Protein AF-X1MNF3-F1 (afdb_monomer)

Structure (mmCIF, N/CA/C/O backbone):
data_AF-X1MNF3-F1
#
_entry.id   AF-X1MNF3-F1
#
loop_
_atom_site.group_PDB
_atom_site.id
_atom_site.type_symbol
_atom_site.label_atom_id
_atom_site.label_alt_id
_atom_site.label_comp_id
_atom_site.label_asym_id
_atom_site.label_entity_id
_atom_site.label_seq_id
_atom_site.pdbx_PDB_ins_code
_atom_site.Cartn_x
_atom_site.Cartn_y
_atom_site.Cartn_z
_atom_site.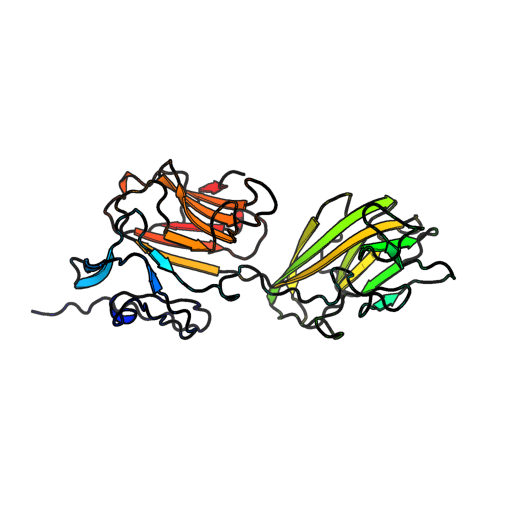occupancy
_atom_site.B_iso_or_equiv
_atom_site.auth_seq_id
_atom_site.auth_comp_id
_atom_site.auth_asym_id
_atom_site.auth_atom_id
_atom_site.pdbx_PDB_model_num
ATOM 1 N N . MET A 1 1 ? -31.116 -18.325 36.745 1.00 43.78 1 MET A N 1
ATOM 2 C CA . MET A 1 1 ? -30.753 -17.227 35.829 1.00 43.78 1 MET A CA 1
ATOM 3 C C . MET A 1 1 ? -30.259 -17.903 34.562 1.00 43.78 1 MET A C 1
ATOM 5 O O . MET A 1 1 ? -29.287 -18.636 34.652 1.00 43.78 1 MET A O 1
ATOM 9 N N . LYS A 1 2 ? -31.008 -17.842 33.455 1.00 40.28 2 LYS A N 1
ATOM 10 C CA . LYS A 1 2 ? -30.513 -18.378 32.181 1.00 40.28 2 LYS A CA 1
ATOM 11 C C . LYS A 1 2 ? -29.457 -17.389 31.704 1.00 40.28 2 LYS A C 1
ATOM 13 O O . LYS A 1 2 ? -29.820 -16.261 31.387 1.00 40.28 2 LYS A O 1
ATOM 18 N N . GLU A 1 3 ? -28.188 -17.784 31.729 1.00 42.62 3 GLU A N 1
ATOM 19 C CA . GLU A 1 3 ? -27.182 -17.159 30.872 1.00 42.62 3 GLU A CA 1
ATOM 20 C C . GLU A 1 3 ? -27.768 -17.187 29.461 1.00 42.62 3 GLU A C 1
ATOM 22 O O . GLU A 1 3 ? -28.017 -18.253 28.893 1.00 42.62 3 GLU A O 1
ATOM 27 N N . PHE A 1 4 ? -28.112 -16.013 28.936 1.00 44.81 4 PHE A N 1
ATOM 28 C CA . PHE A 1 4 ? -28.245 -15.880 27.500 1.00 44.81 4 PHE A CA 1
ATOM 29 C C . PHE A 1 4 ? -26.891 -16.301 26.949 1.00 44.81 4 PHE A C 1
ATOM 31 O O . PHE A 1 4 ? -25.877 -15.765 27.389 1.00 44.81 4 PHE A O 1
ATOM 38 N N . ALA A 1 5 ? -26.876 -17.312 26.079 1.00 47.22 5 ALA A N 1
ATOM 39 C CA . ALA A 1 5 ? -25.666 -17.694 25.377 1.00 47.22 5 ALA A CA 1
ATOM 40 C C . ALA A 1 5 ? -25.089 -16.413 24.769 1.00 47.22 5 ALA A C 1
ATOM 42 O O . ALA A 1 5 ? -25.749 -15.773 23.945 1.00 47.22 5 ALA A O 1
ATOM 43 N N . GLU A 1 6 ? -23.922 -15.999 25.262 1.00 53.06 6 GLU A N 1
ATOM 44 C CA . GLU A 1 6 ? -23.186 -14.870 24.711 1.00 53.06 6 GLU A CA 1
ATOM 45 C C . GLU A 1 6 ? -23.110 -15.086 23.193 1.00 53.06 6 GLU A C 1
ATOM 47 O O . GLU A 1 6 ? -22.903 -16.230 22.765 1.00 53.06 6 GLU A O 1
ATOM 52 N N . PRO A 1 7 ? -23.319 -14.063 22.345 1.00 50.06 7 PRO A N 1
ATOM 53 C CA . PRO A 1 7 ? -23.009 -14.207 20.935 1.00 50.06 7 PRO A CA 1
ATOM 54 C C . PRO A 1 7 ? -21.518 -14.532 20.843 1.00 50.06 7 PRO A C 1
ATOM 56 O O . PRO A 1 7 ? -20.666 -13.656 20.979 1.00 50.06 7 PRO A O 1
ATOM 59 N N . ILE A 1 8 ? -21.200 -15.817 20.680 1.00 54.06 8 ILE A N 1
ATOM 60 C CA . ILE A 1 8 ? -19.829 -16.271 20.518 1.00 54.06 8 ILE A CA 1
ATOM 61 C C . ILE A 1 8 ? -19.374 -15.681 19.191 1.00 54.06 8 ILE A C 1
ATOM 63 O O . ILE A 1 8 ? -19.785 -16.134 18.120 1.00 54.06 8 ILE A O 1
ATOM 67 N N . ILE A 1 9 ? -18.540 -14.645 19.264 1.00 61.09 9 ILE A N 1
ATOM 68 C CA . ILE A 1 9 ? -17.815 -14.144 18.103 1.00 61.09 9 ILE A CA 1
ATOM 69 C C . ILE A 1 9 ? -16.775 -15.211 17.783 1.00 61.09 9 ILE A C 1
ATOM 71 O O . ILE A 1 9 ? -15.657 -15.216 18.301 1.00 61.09 9 ILE A O 1
ATOM 75 N N . ASN A 1 10 ? -17.196 -16.186 16.982 1.00 62.62 10 ASN A N 1
ATOM 76 C CA . ASN A 1 10 ? -16.307 -17.209 16.479 1.00 62.62 10 ASN A CA 1
ATOM 77 C C . ASN A 1 10 ? -15.243 -16.534 15.622 1.00 62.62 10 ASN A C 1
ATOM 79 O O . ASN A 1 10 ? -15.547 -15.657 14.810 1.00 62.62 10 ASN A O 1
ATOM 83 N N . LYS A 1 11 ? -13.994 -16.972 15.793 1.00 65.75 11 LYS A N 1
ATOM 84 C CA . LYS A 1 11 ? -12.926 -16.600 14.871 1.00 65.75 11 LYS A CA 1
ATOM 85 C C . LYS A 1 11 ? -13.394 -16.876 13.428 1.00 65.75 11 LYS A C 1
ATOM 87 O O . LYS A 1 11 ? -14.007 -17.926 13.190 1.00 65.75 11 LYS A O 1
ATOM 92 N N . PRO A 1 12 ? -13.078 -16.007 12.459 1.00 64.50 12 PRO A N 1
ATOM 93 C CA . PRO A 1 12 ? -13.149 -16.382 11.054 1.00 64.50 12 PRO A CA 1
ATOM 94 C C . PRO A 1 12 ? -12.403 -17.712 10.829 1.00 64.50 12 PRO A C 1
ATOM 96 O O . PRO A 1 12 ? -11.382 -17.998 11.468 1.00 64.50 12 PRO A O 1
ATOM 99 N N . VAL A 1 13 ? -12.948 -18.591 9.987 1.00 62.50 13 VAL A N 1
ATOM 100 C CA . VAL A 1 13 ? -12.382 -19.936 9.735 1.00 62.50 13 VAL A CA 1
ATOM 101 C C . VAL A 1 13 ? -11.374 -19.915 8.576 1.00 62.50 13 VAL A C 1
ATOM 103 O O . VAL A 1 13 ? -11.080 -20.953 8.004 1.00 62.50 13 VAL A O 1
ATOM 106 N N . ASP A 1 14 ? -10.827 -18.749 8.242 1.00 70.38 14 ASP A N 1
ATOM 107 C CA . ASP A 1 14 ? -9.917 -18.574 7.111 1.00 70.38 14 ASP A CA 1
ATOM 108 C C . ASP A 1 14 ? -8.500 -18.219 7.590 1.00 70.38 14 ASP A C 1
ATOM 110 O O . ASP A 1 14 ? -8.324 -17.435 8.526 1.00 70.38 14 ASP A O 1
ATOM 114 N N . ASP A 1 15 ? -7.499 -18.815 6.945 1.00 74.31 15 ASP A N 1
ATOM 115 C CA . ASP A 1 15 ? -6.071 -18.594 7.187 1.00 74.31 15 ASP A CA 1
ATOM 116 C C . ASP A 1 15 ? -5.575 -17.256 6.590 1.00 74.31 15 ASP A C 1
ATOM 118 O O . ASP A 1 15 ? -4.415 -16.874 6.796 1.00 74.31 15 ASP A O 1
ATOM 122 N N . SER A 1 16 ? -6.455 -16.528 5.886 1.00 80.00 16 SER A N 1
ATOM 123 C CA . SER A 1 16 ? -6.256 -15.141 5.441 1.00 80.00 16 SER A CA 1
ATOM 124 C C . SER A 1 16 ? -6.312 -14.114 6.579 1.00 80.00 16 SER A C 1
ATOM 126 O O . SER A 1 16 ? -5.839 -12.991 6.408 1.00 80.00 16 SER A O 1
ATOM 128 N N . LEU A 1 17 ? -6.848 -14.475 7.754 1.00 88.25 17 LEU A N 1
ATOM 129 C CA . LEU A 1 17 ? -6.878 -13.576 8.904 1.00 88.25 17 LEU A CA 1
ATOM 130 C C . LEU A 1 17 ? -5.457 -13.350 9.425 1.00 88.25 17 LEU A C 1
ATOM 132 O O . LEU A 1 17 ? -4.788 -14.291 9.851 1.00 88.25 17 LEU A O 1
ATOM 136 N N . LEU A 1 18 ? -5.012 -12.094 9.394 1.00 89.50 18 LEU A N 1
ATOM 137 C CA . LEU A 1 18 ? -3.647 -11.736 9.782 1.00 89.50 18 LEU A CA 1
ATOM 138 C C . LEU A 1 18 ? -3.515 -11.394 11.265 1.00 89.50 18 LEU A C 1
ATOM 140 O O . LEU A 1 18 ? -2.480 -11.640 11.864 1.00 89.50 18 LEU A O 1
ATOM 144 N N . LEU A 1 19 ? -4.561 -10.835 11.869 1.00 90.75 19 LEU A N 1
ATOM 145 C CA . LEU A 1 19 ? -4.558 -10.433 13.270 1.00 90.75 19 LEU A CA 1
ATOM 146 C C . LEU A 1 19 ? -5.962 -10.591 13.843 1.00 90.75 19 LEU A C 1
ATOM 148 O O . LEU A 1 19 ? -6.942 -10.138 13.249 1.00 90.75 19 LEU A O 1
ATOM 152 N N . TRP A 1 20 ? -6.068 -11.233 15.006 1.00 90.75 20 TRP A N 1
ATOM 153 C CA . TRP A 1 20 ? -7.328 -11.344 15.734 1.00 90.75 20 TRP A CA 1
ATOM 154 C C . TRP A 1 20 ? -7.118 -11.041 17.208 1.00 90.75 20 TRP A C 1
ATOM 156 O O . TRP A 1 20 ? -6.588 -11.860 17.959 1.00 90.75 20 TRP A O 1
ATOM 166 N N . LEU A 1 21 ? -7.569 -9.857 17.615 1.00 89.19 21 LEU A N 1
ATOM 167 C CA . LEU A 1 21 ? -7.575 -9.421 19.003 1.00 89.19 21 LEU A CA 1
ATOM 168 C C . LEU A 1 21 ? -9.020 -9.410 19.501 1.00 89.19 21 LEU A C 1
ATOM 170 O O . LEU A 1 21 ? -9.866 -8.695 18.969 1.00 89.19 21 LEU A O 1
ATOM 174 N N . LEU A 1 22 ? -9.313 -10.219 20.517 1.00 84.69 22 LEU A N 1
ATOM 175 C CA . LEU A 1 22 ? -10.655 -10.375 21.065 1.00 84.69 22 LEU A CA 1
ATOM 176 C C . LEU A 1 22 ? -10.608 -10.437 22.589 1.00 84.69 22 LEU A C 1
ATOM 178 O O . LEU A 1 22 ? -10.115 -11.416 23.149 1.00 84.69 22 LEU A O 1
ATOM 182 N N . GLY A 1 23 ? -11.206 -9.432 23.237 1.00 75.00 23 GLY A N 1
ATOM 183 C CA . GLY A 1 23 ? -11.479 -9.327 24.676 1.00 75.00 23 GLY A CA 1
ATOM 184 C C . GLY A 1 23 ? -10.787 -10.353 25.581 1.00 75.00 23 GLY A C 1
ATOM 185 O O . GLY A 1 23 ? -9.572 -10.325 25.777 1.00 75.00 23 GLY A O 1
ATOM 186 N N . ARG A 1 24 ? -11.566 -11.293 26.137 1.00 73.00 24 ARG A N 1
ATOM 187 C CA . ARG A 1 24 ? -11.052 -12.325 27.059 1.00 73.00 24 ARG A CA 1
ATOM 188 C C . ARG A 1 24 ? -10.040 -13.272 26.405 1.00 73.00 24 ARG A C 1
ATOM 190 O O . ARG A 1 24 ? -9.123 -13.718 27.085 1.00 73.00 24 ARG A O 1
ATOM 197 N N . GLY A 1 25 ? -10.206 -13.597 25.123 1.00 80.75 25 GLY A N 1
ATOM 198 C CA . GLY A 1 25 ? -9.343 -14.554 24.425 1.00 80.75 25 GLY A CA 1
ATOM 199 C C . GLY A 1 25 ? -7.904 -14.056 24.278 1.00 80.75 25 GLY A C 1
ATOM 200 O O . GLY A 1 25 ? -6.963 -14.840 24.419 1.00 80.75 25 GLY A O 1
ATOM 201 N N . SER A 1 26 ? -7.732 -12.753 24.060 1.00 87.31 26 SER A N 1
ATOM 202 C CA . SER A 1 26 ? -6.427 -12.115 23.870 1.00 87.31 26 SER A CA 1
ATOM 203 C C . SER A 1 26 ? -5.743 -11.713 25.172 1.00 87.31 26 SER A C 1
ATOM 205 O O . SER A 1 26 ? -4.526 -11.556 25.197 1.00 87.31 26 SER A O 1
ATOM 207 N N . ARG A 1 27 ? -6.480 -11.578 26.277 1.00 88.88 27 ARG A N 1
ATOM 208 C CA . ARG A 1 27 ? -5.904 -11.196 27.570 1.00 88.88 27 ARG A CA 1
ATOM 209 C C . ARG A 1 27 ? -4.846 -12.207 28.042 1.00 88.88 27 ARG A C 1
ATOM 211 O O . ARG A 1 27 ? -5.090 -13.417 28.053 1.00 88.88 27 ARG A O 1
ATOM 218 N N . ARG A 1 28 ? -3.679 -11.712 28.458 1.00 88.69 28 ARG A N 1
ATOM 219 C CA . ARG A 1 28 ? -2.613 -12.462 29.146 1.00 88.69 28 ARG A CA 1
ATOM 220 C C . ARG A 1 28 ? -2.165 -11.691 30.390 1.00 88.69 28 ARG A C 1
ATOM 222 O O . ARG A 1 28 ? -2.663 -10.599 30.657 1.00 88.69 28 ARG A O 1
ATOM 229 N N . GLU A 1 29 ? -1.290 -12.297 31.186 1.00 86.50 29 GLU A N 1
ATOM 230 C CA . GLU A 1 29 ? -0.623 -11.596 32.286 1.00 86.50 29 GLU A CA 1
ATOM 231 C C . GLU A 1 29 ? 0.397 -10.581 31.746 1.00 86.50 29 GLU A C 1
ATOM 233 O O . GLU A 1 29 ? 0.970 -10.769 30.671 1.00 86.50 29 GLU A O 1
ATOM 238 N N . GLY A 1 30 ? 0.626 -9.504 32.501 1.00 91.12 30 GLY A N 1
ATOM 239 C CA . GLY A 1 30 ? 1.530 -8.427 32.098 1.00 91.12 30 GLY A CA 1
ATOM 240 C C . GLY A 1 30 ? 0.974 -7.576 30.954 1.00 91.12 30 GLY A C 1
ATOM 241 O O . GLY A 1 30 ? -0.220 -7.281 30.906 1.00 91.12 30 GLY A O 1
ATOM 242 N N . THR A 1 31 ? 1.859 -7.153 30.053 1.00 94.94 31 THR A N 1
ATOM 243 C CA . THR A 1 31 ? 1.539 -6.278 28.914 1.00 94.94 31 THR A CA 1
ATOM 244 C C . THR A 1 31 ? 1.251 -7.043 27.624 1.00 94.94 31 THR A C 1
ATOM 246 O O . THR A 1 31 ? 0.932 -6.421 26.620 1.00 94.94 31 THR A O 1
ATOM 249 N N . LEU A 1 32 ? 1.340 -8.374 27.614 1.00 94.69 32 LEU A N 1
ATOM 250 C CA . LEU A 1 32 ? 1.113 -9.159 26.403 1.00 94.69 32 LEU A CA 1
ATOM 251 C C . LEU A 1 32 ? -0.381 -9.202 26.044 1.00 94.69 32 LEU A C 1
ATOM 253 O O . LEU A 1 32 ? -1.231 -9.557 26.864 1.00 94.69 32 LEU A O 1
ATOM 257 N N . LEU A 1 33 ? -0.692 -8.924 24.782 1.00 94.94 33 LEU A N 1
ATOM 258 C CA . LEU A 1 33 ? -2.008 -9.103 24.186 1.00 94.94 33 LEU A CA 1
ATOM 259 C C . LEU A 1 33 ? -1.915 -10.147 23.069 1.00 94.94 33 LEU A C 1
ATOM 261 O O . LEU A 1 33 ? -1.335 -9.918 22.013 1.00 94.94 33 LEU A O 1
ATOM 265 N N . ALA A 1 34 ? -2.485 -11.324 23.297 1.00 93.62 34 ALA A N 1
ATOM 266 C CA . ALA A 1 34 ? -2.334 -12.440 22.379 1.00 93.62 34 ALA A CA 1
ATOM 267 C C . ALA A 1 34 ? -3.177 -12.272 21.107 1.00 93.62 34 ALA A C 1
ATOM 269 O O . ALA A 1 34 ? -4.407 -12.217 21.157 1.00 93.62 34 ALA A O 1
ATOM 270 N N . ASP A 1 35 ? -2.498 -12.294 19.966 1.00 93.31 35 ASP A N 1
ATOM 271 C CA . ASP A 1 35 ? -3.086 -12.603 18.664 1.00 93.31 35 ASP A CA 1
ATOM 272 C C . ASP A 1 35 ? -3.631 -14.040 18.605 1.00 93.31 35 ASP A C 1
ATOM 274 O O . ASP A 1 35 ? -2.963 -15.009 18.973 1.00 93.31 35 ASP A O 1
ATOM 278 N N . LEU A 1 36 ? -4.865 -14.160 18.126 1.00 90.12 36 LEU A N 1
ATOM 279 C CA . LEU A 1 36 ? -5.627 -15.397 18.005 1.00 90.12 36 LEU A CA 1
ATOM 280 C C . LEU A 1 36 ? -5.780 -15.870 16.543 1.00 90.12 36 LEU A C 1
ATOM 282 O O . LEU A 1 36 ? -6.435 -16.887 16.304 1.00 90.12 36 LEU A O 1
ATOM 286 N N . SER A 1 37 ? -5.193 -15.163 15.568 1.00 87.38 37 SER A N 1
ATOM 287 C CA . SER A 1 37 ? -5.253 -15.474 14.127 1.00 87.38 37 SER A CA 1
ATOM 288 C C . SER A 1 37 ? -4.356 -16.643 13.696 1.00 87.38 37 SER A C 1
ATOM 290 O O . SER A 1 37 ? -4.454 -17.115 12.567 1.00 87.38 37 SER A O 1
ATOM 292 N N . LYS A 1 38 ? -3.514 -17.141 14.615 1.00 85.69 38 LYS A N 1
ATOM 293 C CA . LYS A 1 38 ? -2.409 -18.094 14.393 1.00 85.69 38 LYS A CA 1
ATOM 294 C C . LYS A 1 38 ? -1.183 -17.516 13.669 1.00 85.69 38 LYS A C 1
ATOM 296 O O . LYS A 1 38 ? -0.241 -18.276 13.461 1.00 85.69 38 LYS A O 1
ATOM 301 N N . LYS A 1 39 ? -1.156 -16.227 13.306 1.00 90.31 39 LYS A N 1
ATOM 302 C CA . LYS A 1 39 ? 0.042 -15.601 12.714 1.00 90.31 39 LYS A CA 1
ATOM 303 C C . LYS A 1 39 ? 1.102 -15.236 13.748 1.00 90.31 39 LYS A C 1
ATOM 305 O O . LYS A 1 39 ? 2.274 -15.167 13.408 1.00 90.31 39 LYS A O 1
ATOM 310 N N . GLY A 1 40 ? 0.710 -15.097 15.015 1.00 92.19 40 GLY A N 1
ATOM 311 C CA . GLY A 1 40 ? 1.653 -14.848 16.107 1.00 92.19 40 GLY A CA 1
ATOM 312 C C . GLY A 1 40 ? 2.003 -13.372 16.272 1.00 92.19 40 GLY A C 1
ATOM 313 O O . GLY A 1 40 ? 2.961 -13.052 16.971 1.00 92.19 40 GLY A O 1
ATOM 314 N N . HIS A 1 41 ? 1.197 -12.476 15.697 1.00 94.88 41 HIS A N 1
ATOM 315 C CA . HIS A 1 41 ? 1.380 -11.024 15.761 1.00 94.88 41 HIS A CA 1
ATOM 316 C C . HIS A 1 41 ? 0.869 -10.467 17.092 1.00 94.88 41 HIS A C 1
ATOM 318 O O . HIS A 1 41 ? -0.065 -9.670 17.145 1.00 94.88 41 HIS A O 1
ATOM 324 N N . HIS A 1 42 ? 1.413 -10.973 18.201 1.00 95.19 42 HIS A N 1
ATOM 325 C CA . HIS A 1 42 ? 1.021 -10.549 19.541 1.00 95.19 42 HIS A CA 1
ATOM 326 C C . HIS A 1 42 ? 1.298 -9.058 19.751 1.00 95.19 42 HIS A C 1
ATOM 328 O O . HIS A 1 42 ? 2.342 -8.545 19.355 1.00 95.19 42 HIS A O 1
ATOM 334 N N . GLY A 1 43 ? 0.364 -8.386 20.415 1.00 95.94 43 GLY A N 1
ATOM 335 C CA . GLY A 1 43 ? 0.508 -6.991 20.789 1.00 95.94 43 GLY A CA 1
ATOM 336 C C . GLY A 1 43 ? 1.106 -6.795 22.172 1.00 95.94 43 GLY A C 1
ATOM 337 O O . GLY A 1 43 ? 1.076 -7.691 23.019 1.00 95.94 43 GLY A O 1
ATOM 338 N N . THR A 1 44 ? 1.582 -5.581 22.415 1.00 97.00 44 THR A N 1
ATOM 339 C CA . THR A 1 44 ? 2.032 -5.101 23.720 1.00 97.00 44 THR A CA 1
ATOM 340 C C . THR A 1 44 ? 1.172 -3.917 24.149 1.00 97.00 44 THR A C 1
ATOM 342 O O . THR A 1 44 ? 0.954 -2.978 23.392 1.00 97.00 44 THR A O 1
ATOM 345 N N . LEU A 1 45 ? 0.658 -3.963 25.373 1.00 97.12 45 LEU A N 1
ATOM 346 C CA . LEU A 1 45 ? -0.054 -2.862 26.007 1.00 97.12 45 LEU A CA 1
ATOM 347 C C . LEU A 1 45 ? 0.940 -1.757 26.381 1.00 97.12 45 LEU A C 1
ATOM 349 O O . LEU A 1 45 ? 1.805 -1.974 27.233 1.00 97.12 45 LEU A O 1
ATOM 353 N N . VAL A 1 46 ? 0.789 -0.570 25.793 1.00 97.81 46 VAL A N 1
ATOM 354 C CA . VAL A 1 46 ? 1.673 0.578 26.032 1.00 97.81 46 VAL A CA 1
ATOM 355 C C . VAL A 1 46 ? 0.970 1.625 26.891 1.00 97.81 46 VAL A C 1
ATOM 357 O O . VAL A 1 46 ? -0.200 1.939 26.679 1.00 97.81 46 VAL A O 1
ATOM 360 N N . ASN A 1 47 ? 1.685 2.140 27.898 1.00 97.06 47 ASN A N 1
ATOM 361 C CA . ASN A 1 47 ? 1.177 3.092 28.898 1.00 97.06 47 ASN A CA 1
ATOM 362 C C . ASN A 1 47 ? -0.029 2.588 29.716 1.00 97.06 47 ASN A C 1
ATOM 364 O O . ASN A 1 47 ? -0.784 3.366 30.295 1.00 97.06 47 ASN A O 1
ATOM 368 N N . SER A 1 48 ? -0.142 1.264 29.856 1.00 94.94 48 SER A N 1
ATOM 369 C CA . SER A 1 48 ? -1.086 0.570 30.746 1.00 94.94 48 SER A CA 1
ATOM 370 C C . SER A 1 48 ? -2.581 0.873 30.506 1.00 94.94 48 SER A C 1
ATOM 372 O O . SER A 1 48 ? -3.258 1.295 31.448 1.00 94.94 48 SER A O 1
ATOM 374 N N . PRO A 1 49 ? -3.138 0.609 29.304 1.00 94.56 49 PRO A N 1
ATOM 375 C CA . PRO A 1 49 ? -4.584 0.632 29.096 1.00 94.56 49 PRO A CA 1
ATOM 376 C C . PRO A 1 49 ? -5.274 -0.344 30.061 1.00 94.56 49 PRO A C 1
ATOM 378 O O . PRO A 1 49 ? -4.753 -1.425 30.365 1.00 94.56 49 PRO A O 1
ATOM 381 N N . ALA A 1 50 ? -6.449 0.030 30.560 1.00 91.44 50 ALA A N 1
ATOM 382 C CA . ALA A 1 50 ? -7.143 -0.734 31.590 1.00 91.44 50 ALA A CA 1
ATOM 383 C C . ALA A 1 50 ? -8.088 -1.775 30.981 1.00 91.44 50 ALA A C 1
ATOM 385 O O . ALA A 1 50 ? -8.776 -1.524 29.999 1.00 91.44 50 ALA A O 1
ATOM 386 N N . TRP A 1 51 ? -8.198 -2.945 31.610 1.00 90.50 51 TRP A N 1
ATOM 387 C CA . TRP A 1 51 ? -9.265 -3.889 31.278 1.00 90.50 51 TRP A CA 1
ATOM 388 C C . TRP A 1 51 ? -10.555 -3.493 31.997 1.00 90.50 51 TRP A C 1
ATOM 390 O O . TRP A 1 51 ? -10.586 -3.429 33.228 1.00 90.50 51 TRP A O 1
ATOM 400 N N . LYS A 1 52 ? -11.636 -3.292 31.242 1.00 88.94 52 LYS A N 1
ATOM 401 C CA . LYS A 1 52 ? -12.983 -3.041 31.771 1.00 88.94 52 LYS A CA 1
ATOM 402 C C . LYS A 1 52 ? -13.969 -4.102 31.299 1.00 88.94 52 LYS A C 1
ATOM 404 O O . LYS A 1 52 ? -13.824 -4.675 30.223 1.00 88.94 52 LYS A O 1
ATOM 409 N N . ASN A 1 53 ? -15.006 -4.329 32.100 1.00 84.62 53 ASN A N 1
ATOM 410 C CA . ASN A 1 53 ? -16.162 -5.110 31.676 1.00 84.62 53 ASN A CA 1
ATOM 411 C C . ASN A 1 53 ? -17.211 -4.169 31.085 1.00 84.62 53 ASN A C 1
ATOM 413 O O . ASN A 1 53 ? -17.602 -3.187 31.715 1.00 84.62 53 ASN A O 1
ATOM 417 N N . THR A 1 54 ? -17.696 -4.491 29.893 1.00 78.44 54 THR A N 1
ATOM 418 C CA . THR A 1 54 ? -18.900 -3.865 29.338 1.00 78.44 54 THR A CA 1
ATOM 419 C C . THR A 1 54 ? -20.136 -4.281 30.148 1.00 78.44 54 THR A C 1
ATOM 421 O O . THR A 1 54 ? -20.098 -5.299 30.847 1.00 78.44 54 THR A O 1
ATOM 424 N N . PRO A 1 55 ? -21.273 -3.570 30.021 1.00 72.75 55 PRO A N 1
ATOM 425 C CA . PRO A 1 55 ? -22.534 -3.980 30.647 1.00 72.75 55 PRO A CA 1
ATOM 426 C C . PRO A 1 55 ? -23.005 -5.394 30.264 1.00 72.75 55 PRO A C 1
ATOM 428 O O . PRO A 1 55 ? -23.791 -5.992 30.993 1.00 72.75 55 PRO A O 1
ATOM 431 N N . LEU A 1 56 ? -22.516 -5.934 29.141 1.00 70.75 56 LEU A N 1
ATOM 432 C CA . LEU A 1 56 ? -22.794 -7.295 28.670 1.00 70.75 56 LEU A CA 1
ATOM 433 C C . LEU A 1 56 ? -21.770 -8.332 29.170 1.00 70.75 56 LEU A C 1
ATOM 435 O O . LEU A 1 56 ? -21.814 -9.480 28.751 1.00 70.75 56 LEU A O 1
ATOM 439 N N . GLY A 1 57 ? -20.831 -7.944 30.041 1.00 73.31 57 GLY A N 1
ATOM 440 C CA . GLY A 1 57 ? -19.821 -8.840 30.618 1.00 73.31 57 GLY A CA 1
ATOM 441 C C . GLY A 1 57 ? -18.584 -9.072 29.744 1.00 73.31 57 GLY A C 1
ATOM 442 O O . GLY A 1 57 ? -17.642 -9.735 30.180 1.00 73.31 57 GLY A O 1
ATOM 443 N N . HIS A 1 58 ? -18.525 -8.500 28.537 1.00 75.50 58 HIS A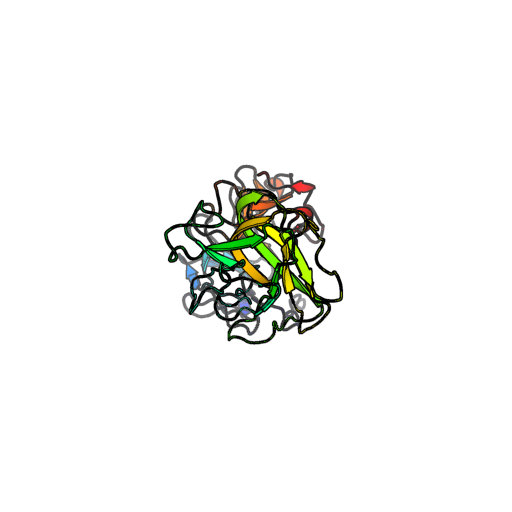 N 1
ATOM 444 C CA . HIS A 1 58 ? -17.339 -8.610 27.685 1.00 75.50 58 HIS A CA 1
ATOM 445 C C . HIS A 1 58 ? -16.178 -7.785 28.250 1.00 75.50 58 HIS A C 1
ATOM 447 O O . HIS A 1 58 ? -16.372 -6.625 28.614 1.00 75.50 58 HIS A O 1
ATOM 453 N N . ASN A 1 59 ? -14.975 -8.366 28.266 1.00 83.56 59 ASN A N 1
AT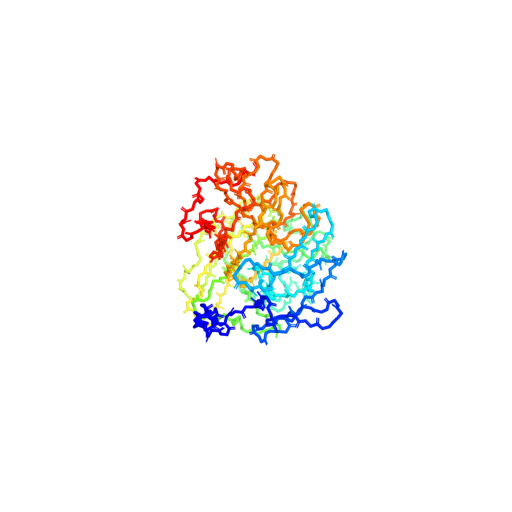OM 454 C CA . ASN A 1 59 ? -13.747 -7.657 28.625 1.00 83.56 59 ASN A CA 1
ATOM 455 C C . ASN A 1 59 ? -13.275 -6.823 27.429 1.00 83.56 59 ASN A C 1
ATOM 457 O O . ASN A 1 59 ? -13.092 -7.371 26.342 1.00 83.56 59 ASN A O 1
ATOM 461 N N . VAL A 1 60 ? -13.042 -5.535 27.642 1.00 88.44 60 VAL A N 1
ATOM 462 C CA . VAL A 1 60 ? -12.537 -4.585 26.645 1.00 88.44 60 VAL A CA 1
ATOM 463 C C . VAL A 1 60 ? -11.330 -3.842 27.203 1.00 88.44 60 VAL A C 1
ATOM 465 O O . VAL A 1 60 ? -11.179 -3.736 28.423 1.00 88.44 60 VAL A O 1
ATOM 468 N N . LEU A 1 61 ? -10.478 -3.348 26.308 1.00 92.75 61 LEU A N 1
ATOM 469 C CA . LEU A 1 61 ? -9.449 -2.382 26.666 1.00 92.75 61 LEU A CA 1
ATOM 470 C C . LEU A 1 61 ? -10.067 -0.986 26.671 1.00 92.75 61 LEU A C 1
ATOM 472 O O . LEU A 1 61 ? -10.789 -0.611 25.750 1.00 92.75 61 LEU A O 1
ATOM 476 N N . ASP A 1 62 ? -9.786 -0.260 27.737 1.00 92.56 62 ASP A N 1
ATOM 477 C CA . ASP A 1 62 ? -10.158 1.122 27.963 1.00 92.56 62 ASP A CA 1
ATOM 478 C C . ASP A 1 62 ? -8.896 1.973 27.887 1.00 92.56 62 ASP A C 1
ATOM 480 O O . ASP A 1 62 ? -7.900 1.678 28.556 1.00 92.56 62 ASP A O 1
ATOM 484 N N . PHE A 1 63 ? -8.953 2.991 27.037 1.00 93.69 63 PHE A N 1
ATOM 485 C CA . PHE A 1 63 ? -7.838 3.873 26.730 1.00 93.69 63 PHE A CA 1
ATOM 486 C C . PHE A 1 63 ? -8.146 5.269 27.263 1.00 93.69 63 PHE A C 1
ATOM 488 O O . PHE A 1 63 ? -9.280 5.737 27.187 1.00 93.69 63 PHE A O 1
ATOM 495 N N . ASP A 1 64 ? -7.126 5.945 27.773 1.00 90.75 64 ASP A N 1
ATOM 496 C CA . ASP A 1 64 ? -7.238 7.267 28.391 1.00 90.75 64 ASP A CA 1
ATOM 497 C C . ASP A 1 64 ? -7.390 8.428 27.396 1.00 90.75 64 ASP A C 1
ATOM 499 O O . ASP A 1 64 ? -7.567 9.570 27.815 1.00 90.75 64 ASP A O 1
ATOM 503 N N . GLY A 1 65 ? -7.297 8.143 26.094 1.00 87.06 65 GLY A N 1
ATOM 504 C CA . GLY A 1 65 ? -7.371 9.135 25.022 1.00 87.06 65 GLY A CA 1
ATOM 505 C C . GLY A 1 65 ? -6.106 9.982 24.838 1.00 87.06 65 GLY A C 1
ATOM 506 O O . GLY A 1 65 ? -6.116 10.874 23.997 1.00 87.06 65 GLY A O 1
ATOM 507 N N . ASN A 1 66 ? -5.018 9.718 25.574 1.00 88.81 66 ASN A N 1
ATOM 508 C CA . ASN A 1 66 ? -3.788 10.513 25.502 1.00 88.81 66 ASN A CA 1
ATOM 509 C C . ASN A 1 66 ? -2.637 9.746 24.853 1.00 88.81 66 ASN A C 1
ATOM 511 O O . ASN A 1 66 ? -2.151 10.129 23.792 1.00 88.81 66 ASN A O 1
ATOM 515 N N . ASN A 1 67 ? -2.148 8.691 25.511 1.00 92.44 67 ASN A N 1
ATOM 516 C CA . ASN A 1 67 ? -0.933 7.988 25.085 1.00 92.44 67 ASN A CA 1
ATOM 517 C C . ASN A 1 67 ? -1.013 6.466 25.253 1.00 92.44 67 ASN A C 1
ATOM 519 O O . ASN A 1 67 ? 0.004 5.783 25.129 1.00 92.44 67 ASN A O 1
ATOM 523 N N . GLN A 1 68 ? -2.198 5.931 25.528 1.00 96.00 68 GLN A N 1
ATOM 524 C CA . GLN A 1 68 ? -2.431 4.500 25.658 1.00 96.00 68 GLN A CA 1
ATOM 525 C C . GLN A 1 68 ? -2.767 3.867 24.310 1.00 96.00 68 GLN A C 1
ATOM 527 O O . GLN A 1 68 ? -3.637 4.349 23.589 1.00 96.00 68 GLN A O 1
ATOM 532 N N . TYR A 1 69 ? -2.106 2.758 23.985 1.00 95.44 69 TYR A N 1
ATOM 533 C CA . TYR A 1 69 ? -2.351 2.009 22.752 1.00 95.44 69 TYR A CA 1
ATOM 534 C C . TYR A 1 69 ? -1.895 0.553 22.883 1.00 95.44 69 TYR A C 1
ATOM 536 O O . TYR A 1 69 ? -1.291 0.144 23.879 1.00 95.44 69 TYR A O 1
ATOM 544 N N . VAL A 1 70 ? -2.227 -0.242 21.869 1.00 96.31 70 VAL A N 1
ATOM 545 C CA . VAL A 1 70 ? -1.657 -1.573 21.659 1.00 96.31 70 VAL A CA 1
ATOM 546 C C . VAL A 1 70 ? -0.647 -1.462 20.528 1.00 96.31 70 VAL A C 1
ATOM 548 O O . VAL A 1 70 ? -1.009 -1.071 19.422 1.00 96.31 70 VAL A O 1
ATOM 551 N N . GLU A 1 71 ? 0.601 -1.813 20.801 1.00 96.75 71 GLU A N 1
ATOM 552 C CA . GLU A 1 71 ? 1.655 -1.875 19.794 1.00 96.75 71 GLU A CA 1
ATOM 553 C C . GLU A 1 71 ? 1.741 -3.284 19.214 1.00 96.75 71 GLU A C 1
ATOM 555 O O . GLU A 1 71 ? 1.864 -4.252 19.966 1.00 96.75 71 GLU A O 1
ATOM 560 N N . ILE A 1 72 ? 1.679 -3.402 17.889 1.00 96.38 72 ILE A N 1
ATOM 561 C CA . ILE A 1 72 ? 1.993 -4.637 17.167 1.00 96.38 72 ILE A CA 1
ATOM 562 C C . ILE A 1 72 ? 3.358 -4.431 16.503 1.00 96.38 72 ILE A C 1
ATOM 564 O O . ILE A 1 72 ? 3.514 -3.422 15.812 1.00 96.38 72 ILE A O 1
ATOM 568 N N . PRO A 1 73 ? 4.335 -5.340 16.689 1.00 94.12 73 PRO A N 1
ATOM 569 C CA . PRO A 1 73 ? 5.615 -5.249 15.998 1.00 94.12 73 PRO 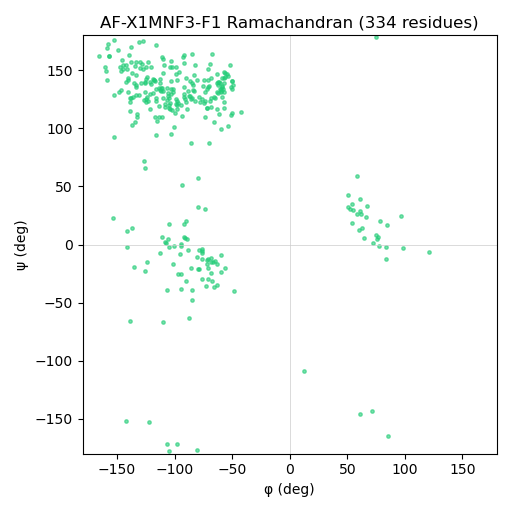A CA 1
ATOM 570 C C . PRO A 1 73 ? 5.445 -5.159 14.481 1.00 94.12 73 PRO A C 1
ATOM 572 O O . PRO A 1 73 ? 4.534 -5.766 13.912 1.00 94.12 73 PRO A O 1
ATOM 575 N N . ASP A 1 74 ? 6.345 -4.421 13.832 1.00 90.81 74 ASP A N 1
ATOM 576 C CA . ASP A 1 74 ? 6.369 -4.335 12.378 1.00 90.81 74 ASP A CA 1
ATOM 577 C C . ASP A 1 74 ? 6.512 -5.725 11.732 1.00 90.81 74 ASP A C 1
ATOM 579 O O . ASP A 1 74 ? 7.257 -6.584 12.211 1.00 90.81 74 ASP A O 1
ATOM 583 N N . HIS A 1 75 ? 5.769 -5.946 10.646 1.00 89.62 75 HIS A N 1
ATOM 584 C CA . HIS A 1 75 ? 5.805 -7.186 9.886 1.00 89.62 75 HIS A CA 1
ATOM 585 C C . HIS A 1 75 ? 5.289 -6.982 8.447 1.00 89.62 75 HIS A C 1
ATOM 587 O O . HIS A 1 75 ? 4.237 -6.354 8.271 1.00 89.62 75 HIS A O 1
ATOM 593 N N . PRO A 1 76 ? 5.901 -7.627 7.428 1.00 83.94 76 PRO A N 1
ATOM 594 C CA . PRO A 1 76 ? 5.451 -7.580 6.026 1.00 83.94 76 PRO A CA 1
ATOM 595 C C . PRO A 1 76 ? 4.024 -8.088 5.754 1.00 83.94 76 PRO A C 1
ATOM 597 O O . PRO A 1 76 ? 3.521 -7.975 4.633 1.00 83.94 76 PRO A O 1
ATOM 600 N N . ASP A 1 77 ? 3.372 -8.695 6.747 1.00 86.50 77 ASP A N 1
ATOM 601 C CA . ASP A 1 77 ? 1.966 -9.115 6.652 1.00 86.50 77 ASP A CA 1
ATOM 602 C C . ASP A 1 77 ? 1.035 -7.897 6.658 1.00 86.50 77 ASP A C 1
ATOM 604 O O . ASP A 1 77 ? -0.021 -7.930 6.034 1.00 86.50 77 ASP A O 1
ATOM 608 N N . PHE A 1 78 ? 1.436 -6.809 7.321 1.00 87.31 78 PHE A N 1
ATOM 609 C CA . PHE A 1 78 ? 0.651 -5.578 7.429 1.00 87.31 78 PHE A CA 1
ATOM 610 C C . PHE A 1 78 ? 0.998 -4.534 6.365 1.00 87.31 78 PHE A C 1
ATOM 612 O O . PHE A 1 78 ? 0.398 -3.456 6.358 1.00 87.31 78 PHE A O 1
ATOM 619 N N . THR A 1 79 ? 1.943 -4.854 5.483 1.00 83.81 79 THR A N 1
ATOM 620 C CA . THR A 1 79 ? 2.358 -3.994 4.378 1.00 83.81 79 THR A CA 1
ATOM 621 C C . THR A 1 79 ? 1.416 -4.205 3.184 1.00 83.81 79 THR A C 1
ATOM 623 O O . THR A 1 79 ? 1.235 -5.345 2.742 1.00 83.81 79 THR A O 1
ATOM 626 N N . PRO A 1 80 ? 0.806 -3.143 2.622 1.00 79.25 80 PRO A N 1
ATOM 627 C CA . PRO A 1 80 ? -0.072 -3.245 1.447 1.00 79.25 80 PRO A CA 1
ATOM 628 C C . PRO A 1 80 ? 0.648 -3.704 0.163 1.00 79.25 80 PRO A C 1
ATOM 630 O O . PRO A 1 80 ? -0.001 -4.078 -0.816 1.00 79.25 80 PRO A O 1
ATOM 633 N N . GLY A 1 81 ? 1.983 -3.675 0.158 1.00 79.62 81 GLY A N 1
ATOM 634 C CA . GLY A 1 81 ? 2.857 -4.256 -0.862 1.00 79.62 81 GLY A CA 1
ATOM 635 C C . GLY A 1 81 ? 3.630 -5.469 -0.335 1.00 79.62 81 GLY A C 1
ATOM 636 O O . GLY A 1 81 ? 3.750 -5.687 0.869 1.00 79.62 81 GLY A O 1
ATOM 637 N N . GLY A 1 82 ? 4.146 -6.299 -1.236 1.00 82.44 82 GLY A N 1
ATOM 638 C CA . GLY A 1 82 ? 5.212 -7.243 -0.893 1.00 82.44 82 GLY A CA 1
ATOM 639 C C . GLY A 1 82 ? 6.562 -6.795 -1.428 1.00 82.44 82 GLY A C 1
ATOM 640 O O . GLY A 1 82 ? 6.676 -5.741 -2.048 1.00 82.44 82 GLY A O 1
ATOM 641 N N . ASN A 1 83 ? 7.563 -7.639 -1.193 1.00 85.88 83 ASN A N 1
ATOM 642 C CA . ASN A 1 83 ? 8.916 -7.425 -1.687 1.00 85.88 83 ASN A CA 1
ATOM 643 C C . ASN A 1 83 ? 8.923 -7.289 -3.209 1.00 85.88 83 ASN A C 1
ATOM 645 O O . ASN A 1 83 ? 8.114 -7.922 -3.900 1.00 85.88 83 ASN A O 1
ATOM 649 N N . ASP A 1 84 ? 9.860 -6.484 -3.702 1.00 88.06 84 ASP A N 1
ATOM 650 C CA . ASP A 1 84 ? 10.143 -6.427 -5.125 1.00 88.06 84 ASP A CA 1
ATOM 651 C C . ASP A 1 84 ? 10.600 -7.801 -5.614 1.00 88.06 84 ASP A C 1
ATOM 653 O O . ASP A 1 84 ? 11.382 -8.492 -4.956 1.00 88.06 84 ASP A O 1
ATOM 657 N N . LEU A 1 85 ? 10.033 -8.218 -6.737 1.00 90.12 85 LEU A N 1
ATOM 658 C CA . LEU A 1 85 ? 10.308 -9.495 -7.371 1.00 90.12 85 LEU A CA 1
ATOM 659 C C . LEU A 1 85 ? 11.367 -9.368 -8.464 1.00 90.12 85 LEU A C 1
ATOM 661 O O . LEU A 1 85 ? 11.792 -10.398 -8.980 1.00 90.12 85 LEU A O 1
ATOM 665 N N . VAL A 1 86 ? 11.776 -8.150 -8.828 1.00 89.12 86 VAL A N 1
ATOM 666 C CA . VAL A 1 86 ? 12.777 -7.887 -9.869 1.00 89.12 86 VAL A CA 1
ATOM 667 C C . VAL A 1 86 ? 14.198 -7.990 -9.297 1.00 89.12 86 VAL A C 1
ATOM 669 O O . VAL A 1 86 ? 14.463 -7.519 -8.194 1.00 89.12 86 VAL A O 1
ATOM 672 N N . VAL A 1 87 ? 15.122 -8.629 -10.025 1.00 87.56 87 VAL A N 1
ATOM 673 C CA . VAL A 1 87 ? 16.575 -8.562 -9.727 1.00 87.56 87 VAL A CA 1
ATOM 674 C C . VAL A 1 87 ? 17.168 -7.360 -10.401 1.00 87.56 87 VAL A C 1
ATOM 676 O O . VAL A 1 87 ? 16.835 -7.126 -11.557 1.00 87.56 87 VAL A O 1
ATOM 679 N N . ASN A 1 88 ? 18.088 -6.677 -9.714 1.00 87.56 88 ASN A N 1
ATOM 680 C CA . ASN A 1 88 ? 18.862 -5.582 -10.295 1.00 87.56 88 ASN A CA 1
ATOM 681 C C . ASN A 1 88 ? 17.950 -4.531 -10.951 1.00 87.56 88 ASN A C 1
ATOM 683 O O . ASN A 1 88 ? 18.271 -3.937 -11.972 1.00 87.56 88 ASN A O 1
ATOM 687 N N . GLY A 1 89 ? 16.744 -4.379 -10.395 1.00 89.50 89 GLY A N 1
ATOM 688 C CA . GLY A 1 89 ? 15.751 -3.442 -10.894 1.00 89.50 89 GLY A CA 1
ATOM 689 C C . GLY A 1 89 ? 16.143 -2.001 -10.618 1.00 89.50 89 GLY A C 1
ATOM 690 O O . GLY A 1 89 ? 15.640 -1.122 -11.292 1.00 89.50 89 GLY A O 1
ATOM 691 N N . ASP A 1 90 ? 17.030 -1.776 -9.654 1.00 89.75 90 ASP A N 1
ATOM 692 C CA . ASP A 1 90 ? 17.695 -0.513 -9.332 1.00 89.75 90 ASP A CA 1
ATOM 693 C C . ASP A 1 90 ? 19.005 -0.308 -10.109 1.00 89.75 90 ASP A C 1
ATOM 695 O O . ASP A 1 90 ? 19.731 0.636 -9.821 1.00 89.75 90 ASP A O 1
ATOM 699 N N . PHE A 1 91 ? 19.336 -1.225 -11.028 1.00 89.75 91 PHE A N 1
ATOM 700 C CA . PHE A 1 91 ? 20.558 -1.221 -11.833 1.00 89.75 91 PHE A CA 1
ATOM 701 C C . PHE A 1 91 ? 21.847 -1.045 -11.015 1.00 89.75 91 PHE A C 1
ATOM 703 O O . PHE A 1 91 ? 22.821 -0.476 -11.497 1.00 89.75 91 PHE A O 1
ATOM 710 N N . ALA A 1 92 ? 21.880 -1.544 -9.777 1.00 86.62 92 ALA A N 1
ATOM 711 C CA . ALA A 1 92 ? 23.047 -1.427 -8.907 1.00 86.62 92 ALA A CA 1
ATOM 712 C C . ALA A 1 92 ? 24.239 -2.303 -9.344 1.00 86.62 92 ALA A C 1
ATOM 714 O O . ALA A 1 92 ? 25.338 -2.142 -8.806 1.00 86.62 92 ALA A O 1
ATOM 715 N N . HIS A 1 93 ? 24.040 -3.248 -10.271 1.00 84.56 93 HIS A N 1
ATOM 716 C CA . HIS A 1 93 ? 25.071 -4.179 -10.730 1.00 84.56 93 HIS A CA 1
ATOM 717 C C . HIS A 1 93 ? 25.169 -4.251 -12.261 1.00 84.56 93 HIS A C 1
ATOM 719 O O . HIS A 1 93 ? 24.179 -4.503 -12.952 1.00 84.56 93 HIS A O 1
ATOM 725 N N . TRP A 1 94 ? 26.394 -4.088 -12.759 1.00 87.12 94 TRP A N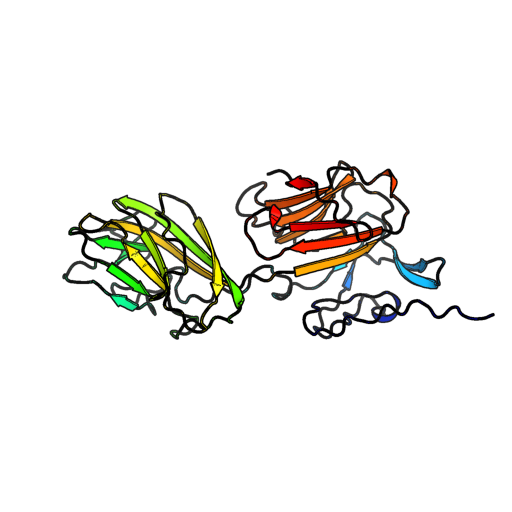 1
ATOM 726 C CA . TRP A 1 94 ? 26.785 -4.215 -14.162 1.00 87.12 94 TRP A CA 1
ATOM 727 C C . TRP A 1 94 ? 28.130 -4.950 -14.201 1.00 87.12 94 TRP A C 1
ATOM 729 O O . TRP A 1 94 ? 29.086 -4.535 -13.535 1.00 87.12 94 TRP A O 1
ATOM 739 N N . THR A 1 95 ? 28.207 -6.077 -14.907 1.00 79.56 95 THR A N 1
ATOM 740 C CA . THR A 1 95 ? 29.459 -6.835 -15.091 1.00 79.56 95 THR A CA 1
ATOM 741 C C . THR A 1 95 ? 30.155 -6.514 -16.403 1.00 79.56 95 THR A C 1
ATOM 743 O O . THR A 1 95 ? 31.378 -6.626 -16.451 1.00 79.56 95 THR A O 1
ATOM 746 N N . ASP A 1 96 ? 29.395 -6.073 -17.401 1.00 77.19 96 ASP A N 1
ATOM 747 C CA . ASP A 1 96 ? 29.837 -5.599 -18.711 1.00 77.19 96 ASP A CA 1
ATOM 748 C C . ASP A 1 96 ? 28.925 -4.414 -19.113 1.00 77.19 96 ASP A C 1
ATOM 750 O O . ASP A 1 96 ? 28.411 -3.714 -18.240 1.00 77.19 96 ASP A O 1
ATOM 754 N N . ASP A 1 97 ? 28.712 -4.179 -20.409 1.00 78.94 97 ASP A N 1
ATOM 755 C CA . ASP A 1 97 ? 27.917 -3.047 -20.907 1.00 78.94 97 ASP A CA 1
ATOM 756 C C . ASP A 1 97 ? 26.409 -3.158 -20.589 1.00 78.94 97 ASP A C 1
ATOM 758 O O . ASP A 1 97 ? 25.711 -2.150 -20.618 1.00 78.94 97 ASP A O 1
ATO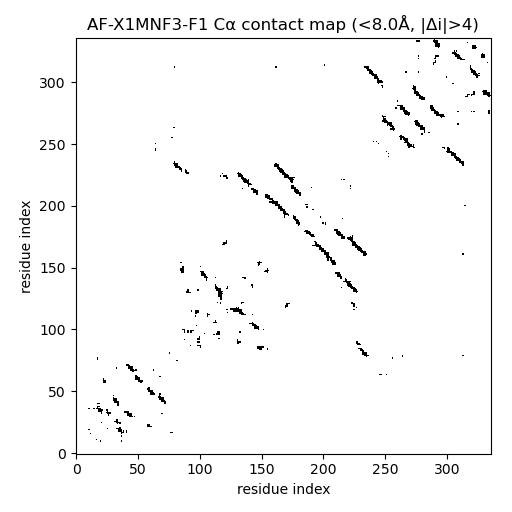M 762 N N . ASP A 1 98 ? 25.929 -4.349 -20.203 1.00 85.50 98 ASP A N 1
ATOM 763 C CA . ASP A 1 98 ? 24.523 -4.669 -19.923 1.00 85.50 98 ASP A CA 1
ATOM 764 C C . ASP A 1 98 ? 24.193 -4.778 -18.417 1.00 85.50 98 ASP A C 1
ATOM 766 O O . ASP A 1 98 ? 25.040 -5.215 -17.627 1.00 85.50 98 ASP A O 1
ATOM 770 N N . PRO A 1 99 ? 22.931 -4.518 -17.999 1.00 87.56 99 PRO A N 1
ATOM 771 C CA . PRO A 1 99 ? 22.500 -4.778 -16.631 1.00 87.56 99 PRO A CA 1
ATOM 772 C C . PRO A 1 99 ? 22.590 -6.266 -16.279 1.00 87.56 99 PRO A C 1
ATOM 774 O O . PRO A 1 99 ? 22.020 -7.130 -16.959 1.00 87.56 99 PRO A O 1
ATOM 777 N N . ASP A 1 100 ? 23.217 -6.569 -15.143 1.00 86.06 100 ASP A N 1
ATOM 778 C CA . ASP A 1 100 ? 23.338 -7.943 -14.665 1.00 86.06 100 ASP A CA 1
ATOM 779 C C . ASP A 1 100 ? 21.973 -8.605 -14.465 1.00 86.06 100 ASP A C 1
ATOM 781 O O . ASP A 1 100 ? 21.012 -7.992 -13.995 1.00 86.06 100 ASP A O 1
ATOM 785 N N . ASP A 1 101 ? 21.915 -9.901 -14.782 1.00 86.06 101 ASP A N 1
ATOM 786 C CA . ASP A 1 101 ? 20.735 -10.764 -14.680 1.00 86.06 101 ASP A CA 1
ATOM 787 C C . ASP A 1 101 ? 19.559 -10.400 -15.598 1.00 86.06 101 ASP A C 1
ATOM 789 O O . ASP A 1 101 ? 18.522 -11.066 -15.544 1.00 86.06 101 ASP A O 1
ATOM 793 N N . TRP A 1 102 ? 19.708 -9.430 -16.496 1.00 88.25 102 TRP A N 1
ATOM 794 C CA . TRP A 1 102 ? 18.698 -9.096 -17.497 1.00 88.25 102 TRP A CA 1
ATOM 795 C C . TRP A 1 102 ? 19.043 -9.741 -18.839 1.00 88.25 102 TRP A C 1
ATOM 797 O O . TRP A 1 102 ? 20.188 -10.086 -19.120 1.00 88.25 102 TRP A O 1
ATOM 807 N N . ARG A 1 103 ? 18.027 -10.011 -19.667 1.00 87.94 103 ARG A N 1
ATOM 808 C CA . ARG A 1 103 ? 18.260 -10.518 -21.028 1.00 87.94 103 ARG A CA 1
ATOM 809 C C . ARG A 1 103 ? 18.015 -9.409 -22.032 1.00 87.94 103 ARG A C 1
ATOM 811 O O . ARG A 1 103 ? 16.877 -8.960 -22.170 1.00 87.94 103 ARG A O 1
ATOM 818 N N . ILE A 1 104 ? 19.054 -9.085 -22.786 1.00 88.56 104 ILE A N 1
ATOM 819 C CA . ILE A 1 104 ? 19.027 -8.063 -23.824 1.00 88.56 104 ILE A CA 1
ATOM 820 C C . ILE A 1 104 ? 18.786 -8.699 -25.195 1.00 88.56 104 ILE A C 1
ATOM 822 O O . ILE A 1 104 ? 19.066 -9.880 -25.440 1.00 88.56 104 ILE A O 1
ATOM 826 N N . SER A 1 105 ? 18.118 -7.970 -26.081 1.00 88.44 105 SER A N 1
ATOM 827 C CA . SER A 1 105 ? 17.860 -8.379 -27.461 1.00 88.44 105 SER A CA 1
ATOM 828 C C . SER A 1 105 ? 17.702 -7.149 -28.339 1.00 88.44 105 SER A C 1
ATOM 830 O O . SER A 1 105 ? 16.853 -6.309 -28.036 1.00 88.44 105 SER A O 1
ATOM 832 N N . GLY A 1 106 ? 18.447 -7.105 -29.444 1.00 85.00 106 GLY A N 1
ATOM 833 C CA . GLY A 1 106 ? 18.386 -6.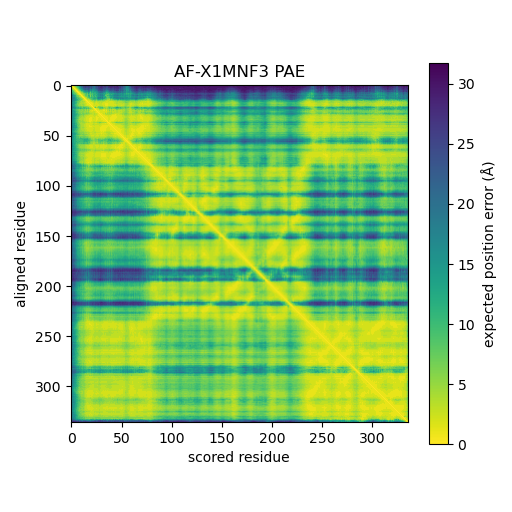018 -30.422 1.00 85.00 106 GLY A CA 1
ATOM 834 C C . GLY A 1 106 ? 19.701 -5.278 -30.645 1.00 85.00 106 GLY A C 1
ATOM 835 O O . GLY A 1 106 ? 19.739 -4.474 -31.563 1.00 85.00 106 GLY A O 1
ATOM 836 N N . GLU A 1 107 ? 20.747 -5.572 -29.868 1.00 84.88 107 GLU A N 1
ATOM 837 C CA . GLU A 1 107 ? 22.053 -4.924 -30.033 1.00 84.88 107 GLU A CA 1
ATOM 838 C C . GLU A 1 107 ? 22.769 -5.376 -31.303 1.00 84.88 107 GLU A C 1
ATOM 840 O O . GLU A 1 107 ? 22.693 -6.556 -31.686 1.00 84.88 107 GLU A O 1
ATOM 845 N N . SER A 1 108 ? 23.440 -4.440 -31.973 1.00 74.25 108 SER A N 1
ATOM 846 C CA . SER A 1 108 ? 24.055 -4.697 -33.280 1.00 74.25 108 SER A CA 1
ATOM 847 C C . SER A 1 108 ? 25.470 -4.165 -33.481 1.00 74.25 108 SER A C 1
ATOM 849 O O . SER A 1 108 ? 26.141 -4.697 -34.370 1.00 74.25 108 SER A O 1
ATOM 851 N N . ASP A 1 109 ? 25.937 -3.201 -32.685 1.00 66.69 109 ASP A N 1
ATOM 852 C CA . ASP A 1 109 ? 27.169 -2.454 -32.969 1.00 66.69 109 ASP A CA 1
ATOM 853 C C . ASP A 1 109 ? 28.180 -2.440 -31.796 1.00 66.69 109 ASP A C 1
ATOM 855 O O . ASP A 1 109 ? 27.938 -2.987 -30.726 1.00 66.69 109 ASP A O 1
ATOM 859 N N . ASP A 1 110 ? 29.367 -1.859 -32.039 1.00 68.25 110 ASP A N 1
ATOM 860 C CA . ASP A 1 110 ? 30.467 -1.723 -31.059 1.00 68.25 110 ASP A CA 1
ATOM 861 C C . ASP A 1 110 ? 30.176 -0.674 -29.958 1.00 68.25 110 ASP A C 1
ATOM 863 O O . ASP A 1 110 ? 30.927 -0.577 -28.987 1.00 68.25 110 ASP A O 1
ATOM 867 N N . ASP A 1 111 ? 29.148 0.159 -30.150 1.00 70.12 111 ASP A N 1
ATOM 868 C CA . ASP A 1 111 ? 28.665 1.146 -29.181 1.00 70.12 111 ASP A CA 1
ATOM 869 C C . ASP A 1 111 ? 27.367 0.606 -28.572 1.00 70.12 111 ASP A C 1
ATOM 871 O O . ASP A 1 111 ? 26.418 0.378 -29.327 1.00 70.12 111 ASP A O 1
ATOM 875 N N . PRO A 1 112 ? 27.318 0.348 -27.257 1.00 76.94 112 PRO A N 1
ATOM 876 C CA . PRO A 1 112 ? 26.212 -0.391 -26.678 1.00 76.94 112 PRO A CA 1
ATOM 877 C C . PRO A 1 112 ? 24.909 0.418 -26.727 1.00 76.94 112 PRO A C 1
ATOM 879 O O . PRO A 1 112 ? 24.819 1.560 -26.260 1.00 76.94 112 PRO A O 1
ATOM 882 N N . GLU A 1 113 ? 23.872 -0.191 -27.303 1.00 88.25 113 GLU A N 1
ATOM 883 C CA . GLU A 1 113 ? 22.520 0.367 -27.329 1.00 88.25 113 GLU A CA 1
ATOM 884 C C . GLU A 1 113 ? 21.887 0.393 -25.930 1.00 88.25 113 GLU A C 1
ATOM 886 O O . GLU A 1 113 ? 21.015 1.226 -25.659 1.00 88.25 113 GLU A O 1
ATOM 891 N N . ILE A 1 114 ? 22.331 -0.482 -25.027 1.00 90.06 114 ILE A N 1
ATOM 892 C CA . ILE A 1 114 ? 21.996 -0.445 -23.606 1.00 90.06 114 ILE A CA 1
ATOM 893 C C . ILE A 1 114 ? 23.259 -0.201 -22.801 1.00 90.06 114 ILE A C 1
ATOM 895 O O . ILE A 1 114 ? 24.214 -0.948 -22.905 1.00 90.06 114 ILE A O 1
ATOM 899 N N . SER A 1 115 ? 23.268 0.847 -21.980 1.00 89.19 115 SER A N 1
ATOM 900 C CA . SER A 1 115 ? 24.490 1.241 -21.278 1.00 89.19 115 SER A CA 1
ATOM 901 C C . SER A 1 115 ? 24.215 1.816 -19.896 1.00 89.19 115 SER A C 1
ATOM 903 O O . SER A 1 115 ? 23.202 2.497 -19.689 1.00 89.19 115 SER A O 1
ATOM 905 N N . GLU A 1 116 ? 25.154 1.631 -18.970 1.00 91.31 116 GLU A N 1
ATOM 906 C CA . GLU A 1 116 ? 25.134 2.330 -17.685 1.00 91.31 116 GLU A CA 1
ATOM 907 C C . GLU A 1 116 ? 25.449 3.819 -17.878 1.00 91.31 116 GLU A C 1
ATOM 909 O O . GLU A 1 116 ? 26.377 4.186 -18.602 1.00 91.31 116 GLU A O 1
ATOM 914 N N . VAL A 1 117 ? 24.700 4.697 -17.213 1.00 90.81 117 VAL A N 1
ATOM 915 C CA . VAL A 1 117 ? 24.955 6.145 -17.198 1.00 90.81 117 VAL A CA 1
ATOM 916 C C . VAL A 1 117 ? 24.763 6.736 -15.795 1.00 90.81 117 VAL A C 1
ATOM 918 O O . VAL A 1 117 ? 24.256 6.077 -14.887 1.00 90.81 117 VAL A O 1
ATOM 921 N N . ASP A 1 118 ? 25.168 7.994 -15.606 1.00 90.69 118 ASP A N 1
ATOM 922 C CA . ASP A 1 118 ? 24.881 8.772 -14.392 1.00 90.69 118 ASP A CA 1
ATOM 923 C C . ASP A 1 118 ? 23.502 9.454 -14.465 1.00 90.69 118 ASP A C 1
ATOM 925 O O . ASP A 1 118 ? 22.933 9.674 -15.538 1.00 90.69 118 ASP A O 1
ATOM 929 N N . VAL A 1 119 ? 23.006 9.892 -13.304 1.00 89.44 119 VAL A N 1
ATOM 930 C CA . VAL A 1 119 ? 21.788 10.707 -13.192 1.00 89.44 119 VAL A CA 1
ATOM 931 C C . VAL A 1 119 ? 21.809 11.909 -14.144 1.00 89.44 119 VAL A C 1
ATOM 933 O O . VAL A 1 119 ? 22.781 12.669 -14.224 1.00 89.44 119 VAL A O 1
ATOM 936 N N . GLY A 1 120 ? 20.704 12.128 -14.846 1.00 89.12 120 GLY A N 1
ATOM 937 C CA . GLY A 1 120 ? 20.531 13.233 -15.778 1.00 89.12 120 GLY A CA 1
ATOM 938 C C . GLY A 1 120 ? 21.245 13.050 -17.120 1.00 89.12 120 GLY A C 1
ATOM 939 O O . GLY A 1 120 ? 21.271 14.000 -17.907 1.00 89.12 120 GLY A O 1
ATOM 940 N N . GLN A 1 121 ? 21.833 11.884 -17.390 1.00 91.00 121 GLN A N 1
ATOM 941 C CA . GLN A 1 121 ? 22.534 11.593 -18.641 1.00 91.00 121 GLN A CA 1
ATOM 942 C C . GLN A 1 121 ? 21.675 10.722 -19.561 1.00 91.00 121 GLN A C 1
ATOM 944 O O . GLN A 1 121 ? 20.740 10.067 -19.109 1.00 91.00 121 GLN A O 1
ATOM 949 N N . GLY A 1 122 ? 21.971 10.766 -20.858 1.00 89.44 122 GLY A N 1
ATOM 950 C CA . GLY A 1 122 ? 21.458 9.848 -21.878 1.00 89.44 122 GLY A CA 1
ATOM 951 C C . GLY A 1 122 ? 22.633 9.168 -22.574 1.00 89.44 122 GLY A C 1
ATOM 952 O O . GLY A 1 122 ? 23.722 9.068 -21.999 1.00 89.44 122 GLY A O 1
ATOM 953 N N . HIS A 1 123 ? 22.447 8.767 -23.825 1.00 89.31 123 HIS A N 1
ATOM 954 C CA . HIS A 1 123 ? 23.494 8.132 -24.621 1.00 89.31 123 HIS A CA 1
ATOM 955 C C . HIS A 1 123 ? 24.826 8.918 -24.643 1.00 89.31 123 HIS A C 1
ATOM 957 O O . HIS A 1 123 ? 24.853 10.141 -24.818 1.00 89.31 123 HIS A O 1
ATOM 963 N N . GLY A 1 124 ? 25.947 8.203 -24.474 1.00 83.94 124 GLY A N 1
ATOM 964 C CA . GLY A 1 124 ? 27.296 8.784 -24.428 1.00 83.94 124 GLY A CA 1
ATOM 965 C C . GLY A 1 124 ? 27.680 9.439 -23.092 1.00 83.94 124 GLY A C 1
ATOM 966 O O . GLY A 1 124 ? 28.587 10.278 -23.058 1.00 83.94 124 GLY A O 1
ATOM 967 N N . GLY A 1 125 ? 26.989 9.096 -21.999 1.00 82.62 125 GLY A N 1
ATOM 968 C CA . GLY A 1 125 ? 27.345 9.503 -20.637 1.00 82.62 125 GLY A CA 1
ATOM 969 C C . GLY A 1 125 ? 28.796 9.159 -20.273 1.00 82.62 125 GLY A C 1
ATOM 970 O O . GLY A 1 125 ? 29.359 8.168 -20.730 1.00 82.62 125 GLY A O 1
ATOM 971 N N . THR A 1 126 ? 29.449 10.007 -19.474 1.00 69.81 126 THR A N 1
ATOM 972 C CA . THR A 1 126 ? 30.910 9.934 -19.255 1.00 69.81 126 THR A CA 1
ATOM 973 C C . THR A 1 126 ? 31.326 9.251 -17.950 1.00 69.81 126 THR A C 1
ATOM 975 O O . THR A 1 126 ? 32.523 9.159 -17.679 1.00 69.81 126 THR A O 1
ATOM 978 N N . ASN A 1 127 ? 30.364 8.808 -17.136 1.00 63.97 127 ASN A N 1
ATOM 979 C CA . ASN A 1 127 ? 30.572 8.201 -15.821 1.00 63.97 127 ASN A CA 1
ATOM 980 C C . ASN A 1 127 ? 29.649 6.978 -15.669 1.00 63.97 127 ASN A C 1
ATOM 982 O O . ASN A 1 127 ? 28.455 7.116 -15.425 1.00 63.97 127 ASN A O 1
ATOM 986 N N . VAL A 1 128 ? 30.221 5.787 -15.821 1.00 68.31 128 VAL A N 1
ATOM 987 C CA . VAL A 1 128 ? 29.519 4.490 -15.836 1.00 68.31 128 VAL A CA 1
ATOM 988 C C . VAL A 1 128 ? 29.493 3.844 -14.444 1.00 68.31 128 VAL A C 1
ATOM 990 O O . VAL A 1 128 ? 29.981 2.743 -14.246 1.00 68.31 128 VAL A O 1
ATOM 993 N N . THR A 1 129 ? 29.070 4.592 -13.425 1.00 73.06 129 THR A N 1
ATOM 994 C CA . THR A 1 129 ? 28.903 4.048 -12.055 1.00 73.06 129 THR A CA 1
ATOM 995 C C . THR A 1 129 ? 27.611 4.525 -11.399 1.00 73.06 129 THR A C 1
ATOM 997 O O . THR A 1 129 ? 27.496 4.529 -10.170 1.00 73.06 129 THR A O 1
ATOM 1000 N N . GLY A 1 130 ? 26.702 5.078 -12.200 1.00 72.44 130 GLY A N 1
ATOM 1001 C CA . GLY A 1 130 ? 25.538 5.797 -11.714 1.00 72.44 130 GLY A CA 1
ATOM 1002 C C . GLY A 1 130 ? 24.402 4.891 -11.269 1.00 72.44 130 GLY A C 1
ATOM 1003 O O . GLY A 1 130 ? 23.566 5.346 -10.490 1.00 72.44 130 GLY A O 1
ATOM 1004 N N . GLY A 1 131 ? 24.365 3.643 -11.741 1.00 86.56 131 GLY A N 1
ATOM 1005 C CA . GLY A 1 131 ? 23.223 2.756 -11.553 1.00 86.56 131 GLY A CA 1
ATOM 1006 C C . GLY A 1 131 ? 21.972 3.217 -12.306 1.00 86.56 131 GLY A C 1
ATOM 1007 O O . GLY A 1 131 ? 20.864 3.031 -11.820 1.00 86.56 131 GLY A O 1
ATOM 1008 N N . TYR A 1 132 ? 22.131 3.845 -13.476 1.00 91.38 132 TYR A N 1
ATOM 1009 C CA . TYR A 1 132 ? 21.022 4.174 -14.377 1.00 91.38 132 TYR A CA 1
ATOM 1010 C C . TYR A 1 132 ? 21.214 3.437 -15.695 1.00 91.38 132 TYR A C 1
ATOM 1012 O O . TYR A 1 132 ? 22.330 3.336 -16.197 1.00 91.38 132 TYR A O 1
ATOM 1020 N N . CYS A 1 133 ? 20.122 2.957 -16.279 1.00 92.56 133 CYS A N 1
ATOM 1021 C CA . CYS A 1 133 ? 20.144 2.238 -17.545 1.00 92.56 133 CYS A CA 1
ATOM 1022 C C . CYS A 1 133 ? 19.638 3.143 -18.667 1.00 92.56 133 CYS A C 1
ATOM 1024 O O . CYS A 1 133 ? 18.478 3.560 -18.667 1.00 92.56 133 CYS A O 1
ATOM 1026 N N . ASN A 1 134 ? 20.498 3.445 -19.634 1.00 91.88 134 ASN A N 1
ATOM 1027 C CA . ASN A 1 134 ? 20.115 4.144 -20.850 1.00 91.88 134 ASN A CA 1
ATOM 1028 C C . ASN A 1 134 ? 19.734 3.146 -21.949 1.00 91.88 134 ASN A C 1
ATOM 1030 O O . ASN A 1 134 ? 20.445 2.172 -22.171 1.00 91.88 134 ASN A O 1
ATOM 1034 N N . LEU A 1 135 ? 18.627 3.411 -22.647 1.00 91.12 135 LEU A N 1
ATOM 1035 C CA . LEU A 1 135 ? 18.184 2.674 -23.828 1.00 91.12 135 LEU A CA 1
ATOM 1036 C C . LEU A 1 135 ? 18.257 3.597 -25.044 1.00 91.12 135 LEU A C 1
ATOM 1038 O O . LEU A 1 135 ? 17.438 4.516 -25.198 1.00 91.12 135 LEU A O 1
ATOM 1042 N N . TYR A 1 136 ? 19.204 3.313 -25.931 1.00 90.12 136 TYR A N 1
ATOM 1043 C CA . TYR A 1 136 ? 19.503 4.105 -27.109 1.00 90.12 136 TYR A CA 1
ATOM 1044 C C . TYR A 1 136 ? 19.353 3.309 -28.402 1.00 90.12 136 TYR A C 1
ATOM 1046 O O . TYR A 1 136 ? 19.788 2.174 -28.510 1.00 90.12 136 TYR A O 1
ATOM 1054 N N . THR A 1 137 ? 18.759 3.932 -29.417 1.00 88.12 137 THR A N 1
ATOM 1055 C CA . THR A 1 137 ? 18.811 3.457 -30.809 1.00 88.12 137 THR A CA 1
ATOM 1056 C C . THR A 1 137 ? 18.818 4.669 -31.727 1.00 88.12 137 THR A C 1
ATOM 1058 O O . THR A 1 137 ? 18.003 5.575 -31.550 1.00 88.12 137 THR A O 1
ATOM 1061 N N . SER A 1 138 ? 19.704 4.702 -32.723 1.00 85.50 138 SER A N 1
ATOM 1062 C CA . SER A 1 138 ? 19.810 5.834 -33.662 1.00 85.50 138 SER A CA 1
ATOM 1063 C C . SER A 1 138 ? 19.002 5.636 -34.951 1.00 85.50 138 SER A C 1
ATOM 1065 O O . SER A 1 138 ? 18.567 6.604 -35.579 1.00 85.50 138 SER A O 1
ATOM 1067 N N . ASP A 1 139 ? 18.763 4.379 -35.320 1.00 81.62 139 ASP A N 1
ATOM 1068 C CA . ASP A 1 139 ? 18.101 3.936 -36.550 1.00 81.62 139 ASP A CA 1
ATOM 1069 C C . ASP A 1 139 ? 16.655 3.449 -36.319 1.00 81.62 139 ASP A C 1
ATOM 1071 O O . ASP A 1 139 ? 15.948 3.086 -37.264 1.00 81.62 139 ASP A O 1
ATOM 1075 N N . GLY A 1 140 ? 16.212 3.452 -35.057 1.00 76.31 140 GLY A N 1
ATOM 1076 C CA . GLY A 1 140 ? 14.921 2.924 -34.625 1.00 76.31 140 GLY A CA 1
ATOM 1077 C C . GLY A 1 140 ? 14.787 1.409 -34.774 1.00 76.31 140 GLY A C 1
ATOM 1078 O O . GLY A 1 140 ? 13.667 0.892 -34.872 1.00 76.31 140 GLY A O 1
ATOM 1079 N N . SER A 1 141 ? 15.911 0.689 -34.797 1.00 84.50 141 SER A N 1
ATOM 1080 C CA . SER A 1 141 ? 15.955 -0.739 -34.490 1.00 84.50 141 SER A CA 1
ATOM 1081 C C . SER A 1 141 ? 15.269 -1.013 -33.153 1.00 84.50 141 SER A C 1
ATOM 1083 O O . SER A 1 141 ? 15.098 -0.134 -32.316 1.00 84.50 141 SER A O 1
ATOM 1085 N N . THR A 1 142 ? 14.765 -2.227 -32.960 1.00 86.12 142 THR A N 1
ATOM 1086 C CA . THR A 1 142 ? 14.060 -2.569 -31.724 1.00 86.12 142 THR A CA 1
ATOM 1087 C C . THR A 1 142 ? 15.047 -3.086 -30.693 1.00 86.12 142 THR A C 1
ATOM 1089 O O . THR A 1 142 ? 15.597 -4.167 -30.889 1.00 86.12 142 THR A O 1
ATOM 1092 N N . ILE A 1 143 ? 15.185 -2.365 -29.581 1.00 88.69 143 ILE A N 1
ATOM 1093 C CA . ILE A 1 143 ? 15.977 -2.786 -28.428 1.00 88.69 143 ILE A CA 1
ATOM 1094 C C . ILE A 1 143 ? 15.049 -3.128 -27.269 1.00 88.69 143 ILE A C 1
ATOM 1096 O O . ILE A 1 143 ? 14.110 -2.388 -26.960 1.00 88.69 143 ILE A O 1
ATOM 1100 N N . SER A 1 144 ? 15.269 -4.281 -26.645 1.00 88.62 144 SER A N 1
ATOM 1101 C CA . SER A 1 144 ? 14.436 -4.742 -25.540 1.00 88.62 144 SER A CA 1
ATOM 1102 C C . SER A 1 144 ? 15.240 -5.408 -24.444 1.00 88.62 144 SER A C 1
ATOM 1104 O O . SER A 1 144 ? 16.131 -6.214 -24.717 1.00 88.62 144 SER A O 1
ATOM 1106 N N . MET A 1 145 ? 14.828 -5.141 -23.211 1.00 90.38 145 MET A N 1
ATOM 1107 C CA . MET A 1 145 ? 15.300 -5.844 -22.034 1.00 90.38 145 MET A CA 1
ATOM 1108 C C . MET A 1 145 ? 14.180 -6.657 -21.418 1.00 90.38 145 MET A C 1
ATOM 1110 O O . MET A 1 145 ? 13.076 -6.150 -21.213 1.00 90.38 145 MET A O 1
ATOM 1114 N N . ASN A 1 146 ? 14.466 -7.911 -21.095 1.00 89.19 146 ASN A N 1
ATOM 1115 C CA . ASN A 1 146 ? 13.549 -8.783 -20.383 1.00 89.19 146 ASN A CA 1
ATOM 1116 C C . ASN A 1 146 ? 13.879 -8.813 -18.887 1.00 89.19 146 ASN A C 1
ATOM 1118 O O . ASN A 1 146 ? 14.987 -9.185 -18.497 1.00 89.19 146 ASN A O 1
ATOM 1122 N N . ILE A 1 147 ? 12.884 -8.465 -18.074 1.00 85.94 147 ILE A N 1
ATOM 1123 C CA . ILE A 1 147 ? 12.976 -8.386 -16.615 1.00 85.94 147 ILE A CA 1
ATOM 1124 C C . ILE A 1 147 ? 13.057 -9.797 -16.016 1.00 85.94 147 ILE A C 1
ATOM 1126 O O . ILE A 1 147 ? 12.230 -10.658 -16.335 1.00 85.94 147 ILE A O 1
ATOM 1130 N N . LYS A 1 148 ? 13.989 -10.019 -15.079 1.00 79.38 148 LYS A N 1
ATOM 1131 C CA . LYS A 1 148 ? 14.130 -11.290 -14.345 1.00 79.38 148 LYS A CA 1
ATOM 1132 C C . LYS A 1 148 ? 13.741 -11.228 -12.870 1.00 79.38 148 LYS A C 1
ATOM 1134 O O . LYS A 1 148 ? 13.703 -10.168 -12.254 1.00 79.38 148 LYS A O 1
ATOM 1139 N N . ALA A 1 149 ? 13.449 -12.408 -12.315 1.00 73.38 149 ALA A N 1
ATOM 1140 C CA . ALA A 1 149 ? 13.032 -12.601 -10.924 1.00 73.38 149 ALA A CA 1
ATOM 1141 C C . ALA A 1 149 ? 14.202 -12.653 -9.946 1.00 73.38 149 ALA A C 1
ATOM 1143 O O . ALA A 1 149 ? 15.265 -13.144 -10.333 1.00 73.38 149 ALA A O 1
ATOM 1144 N N . THR A 1 150 ? 13.969 -12.307 -8.668 1.00 69.50 150 THR A N 1
ATOM 1145 C CA . THR A 1 150 ? 14.944 -12.438 -7.560 1.00 69.50 150 THR A CA 1
ATOM 1146 C C . THR A 1 150 ? 15.708 -13.774 -7.620 1.00 69.50 150 THR A C 1
ATOM 1148 O O . THR A 1 150 ? 15.107 -14.835 -7.450 1.00 69.50 150 THR A O 1
ATOM 1151 N N . GLY A 1 151 ? 17.029 -13.731 -7.869 1.00 62.22 151 GLY A N 1
ATOM 1152 C CA . GLY A 1 151 ? 17.901 -14.911 -8.010 1.00 62.22 151 GLY A CA 1
ATOM 1153 C C . GLY A 1 151 ? 18.187 -15.391 -9.446 1.00 62.22 151 GLY A C 1
ATOM 1154 O O . GLY A 1 151 ? 18.461 -16.577 -9.633 1.00 62.22 151 GLY A O 1
ATOM 1155 N N . GLY A 1 152 ? 18.088 -14.515 -10.456 1.00 62.62 152 GLY A N 1
ATOM 1156 C CA . GLY A 1 152 ? 18.484 -14.777 -11.856 1.00 62.62 152 GLY A CA 1
ATOM 1157 C C . GLY A 1 152 ? 17.521 -15.674 -12.656 1.00 62.62 152 GLY A C 1
ATOM 1158 O O . GLY A 1 152 ? 17.825 -16.101 -13.779 1.00 62.62 152 GLY A O 1
ATOM 1159 N N . GLY A 1 153 ? 16.355 -15.983 -12.075 1.00 70.44 153 GLY A N 1
ATOM 1160 C CA . GLY A 1 153 ? 15.369 -16.938 -12.585 1.00 70.44 153 GLY A CA 1
ATOM 1161 C C . GLY A 1 153 ? 14.195 -16.320 -13.357 1.00 70.44 153 GLY A C 1
ATOM 1162 O O . GLY A 1 153 ? 14.156 -15.130 -13.659 1.00 70.44 153 GLY A O 1
ATOM 1163 N N . VAL A 1 154 ? 13.207 -17.165 -13.669 1.00 73.88 154 VAL A N 1
ATOM 1164 C CA . VAL A 1 154 ? 11.932 -16.777 -14.302 1.00 73.88 154 VAL A CA 1
ATOM 1165 C C . VAL A 1 154 ? 11.023 -16.101 -13.276 1.00 73.88 154 VAL A C 1
ATOM 1167 O O . VAL A 1 154 ? 10.914 -16.590 -12.150 1.00 73.88 154 VAL A O 1
ATOM 1170 N N . LEU A 1 155 ? 10.365 -14.997 -13.649 1.00 85.38 155 LEU A N 1
ATOM 1171 C CA . LEU A 1 155 ? 9.446 -14.277 -12.763 1.00 85.38 155 LEU A CA 1
ATOM 1172 C C . LEU A 1 155 ? 8.264 -15.171 -12.394 1.00 85.38 155 LEU A C 1
ATOM 1174 O O . LEU A 1 155 ? 7.507 -15.553 -13.271 1.00 85.38 155 LEU A O 1
ATOM 1178 N N . ASN A 1 156 ? 8.111 -15.510 -11.111 1.00 86.75 156 ASN A N 1
ATOM 1179 C CA . ASN A 1 156 ? 7.068 -16.424 -10.638 1.00 86.75 156 ASN A CA 1
ATOM 1180 C C . ASN A 1 156 ? 5.923 -15.644 -9.981 1.00 86.75 156 ASN A C 1
ATOM 1182 O O . ASN A 1 156 ? 5.968 -15.311 -8.796 1.00 86.75 156 ASN A O 1
ATOM 1186 N N . LEU A 1 157 ? 4.882 -15.361 -10.755 1.00 89.44 157 LEU A N 1
ATOM 1187 C CA . LEU A 1 157 ? 3.649 -14.740 -10.295 1.00 89.44 157 LEU A CA 1
ATOM 1188 C C . LEU A 1 157 ? 2.599 -15.785 -9.889 1.00 89.44 157 LEU A C 1
ATOM 1190 O O . LEU A 1 157 ? 2.573 -16.919 -10.366 1.00 89.44 157 LEU A O 1
ATOM 1194 N N . VAL A 1 158 ? 1.676 -15.382 -9.022 1.00 90.75 158 VAL A N 1
ATOM 1195 C CA . VAL A 1 158 ? 0.516 -16.183 -8.618 1.00 90.75 158 VAL A CA 1
ATOM 1196 C C . VAL A 1 158 ? -0.671 -15.794 -9.497 1.00 90.75 158 VAL A C 1
ATOM 1198 O O . VAL A 1 158 ? -1.088 -14.641 -9.499 1.00 90.75 158 VAL A O 1
ATOM 1201 N N . ILE A 1 159 ? -1.245 -16.736 -10.249 1.00 90.06 159 ILE A N 1
ATOM 1202 C CA . ILE A 1 159 ? -2.396 -16.441 -11.122 1.00 90.06 159 ILE A CA 1
ATOM 1203 C C . ILE A 1 159 ? -3.573 -15.907 -10.291 1.00 90.06 159 ILE A C 1
ATOM 1205 O O . ILE A 1 159 ? -3.920 -16.469 -9.254 1.00 90.06 159 ILE A O 1
ATOM 1209 N N . GLY A 1 160 ? -4.195 -14.822 -10.757 1.00 86.00 160 GLY A N 1
ATOM 1210 C CA . GLY A 1 160 ? -5.296 -14.138 -10.073 1.00 86.00 160 GLY A CA 1
ATOM 1211 C C . GLY A 1 160 ? -4.850 -13.143 -8.996 1.00 86.00 160 GLY A C 1
ATOM 1212 O O . GLY A 1 160 ? -5.655 -12.314 -8.572 1.00 86.00 160 GLY A O 1
ATOM 1213 N N . GLN A 1 161 ? -3.576 -13.166 -8.595 1.00 87.75 161 GLN A N 1
ATOM 1214 C CA . GLN A 1 161 ? -2.995 -12.163 -7.710 1.00 87.75 161 GLN A CA 1
ATOM 1215 C C . GLN A 1 161 ? -2.766 -10.859 -8.480 1.00 87.75 161 GLN A C 1
ATOM 1217 O O . GLN A 1 161 ? -2.377 -10.849 -9.652 1.00 87.75 161 GLN A O 1
ATOM 1222 N N . ARG A 1 162 ? -3.017 -9.740 -7.804 1.00 88.81 162 ARG A N 1
ATOM 1223 C CA . ARG A 1 162 ? -2.746 -8.404 -8.326 1.00 88.81 162 ARG A CA 1
ATOM 1224 C C . ARG A 1 162 ? -1.296 -8.020 -8.050 1.00 88.81 162 ARG A C 1
ATOM 1226 O O . ARG A 1 162 ? -0.792 -8.256 -6.950 1.00 88.81 162 ARG A O 1
ATOM 1233 N N . TYR A 1 163 ? -0.669 -7.396 -9.034 1.00 89.56 163 TYR A N 1
ATOM 1234 C CA . TYR A 1 163 ? 0.700 -6.904 -8.991 1.00 89.56 163 TYR A CA 1
ATOM 1235 C C . TYR A 1 163 ? 0.754 -5.457 -9.449 1.00 89.56 163 TYR A C 1
ATOM 1237 O O . TYR A 1 163 ? -0.123 -4.978 -10.174 1.00 89.56 163 TYR A O 1
ATOM 1245 N N . ARG A 1 164 ? 1.810 -4.782 -9.017 1.00 88.38 164 ARG A N 1
ATOM 1246 C CA . ARG A 1 164 ? 2.183 -3.444 -9.430 1.00 88.38 164 ARG A CA 1
ATOM 1247 C C . ARG A 1 164 ? 3.526 -3.526 -10.132 1.00 88.38 164 ARG A C 1
ATOM 1249 O O . ARG A 1 164 ? 4.465 -4.044 -9.541 1.00 88.38 164 ARG A O 1
ATOM 1256 N N . ILE A 1 165 ? 3.599 -3.008 -11.350 1.00 88.25 165 ILE A N 1
ATOM 1257 C CA . ILE A 1 165 ? 4.861 -2.743 -12.037 1.00 88.25 165 ILE A CA 1
ATOM 1258 C C . ILE A 1 165 ? 5.110 -1.241 -12.018 1.00 88.25 165 ILE A C 1
ATOM 1260 O O . ILE A 1 165 ? 4.204 -0.464 -12.339 1.00 88.25 165 ILE A O 1
ATOM 1264 N N . SER A 1 166 ? 6.307 -0.842 -11.611 1.00 88.31 166 SER A N 1
ATOM 1265 C CA . SER A 1 166 ? 6.722 0.554 -11.617 1.00 88.31 166 SER A CA 1
ATOM 1266 C C . SER A 1 166 ? 8.007 0.726 -12.408 1.00 88.31 166 SER A C 1
ATOM 1268 O O . SER A 1 166 ? 8.886 -0.123 -12.339 1.00 88.31 166 SER A O 1
ATOM 1270 N N . ILE A 1 167 ? 8.110 1.833 -13.134 1.00 88.12 167 ILE A N 1
ATOM 1271 C CA . ILE A 1 167 ? 9.324 2.262 -13.826 1.00 88.12 167 ILE A CA 1
ATOM 1272 C C . ILE A 1 167 ? 9.545 3.742 -13.550 1.00 88.12 167 ILE A C 1
ATOM 1274 O O . ILE A 1 167 ? 8.591 4.527 -13.590 1.00 88.12 167 ILE A O 1
ATOM 1278 N N . LYS A 1 168 ? 10.783 4.137 -13.272 1.00 88.81 168 LYS A N 1
ATOM 1279 C CA . LYS A 1 168 ? 11.145 5.548 -13.137 1.00 88.81 168 LYS A CA 1
ATOM 1280 C C . LYS A 1 168 ? 11.976 5.981 -14.323 1.00 88.81 168 LYS A C 1
ATOM 1282 O O . LYS A 1 168 ? 13.045 5.434 -14.571 1.00 88.81 168 LYS A O 1
ATOM 1287 N N . ILE A 1 169 ? 11.458 6.981 -15.026 1.00 89.12 169 ILE A N 1
ATOM 1288 C CA . ILE A 1 169 ? 12.192 7.654 -16.089 1.00 89.12 169 ILE A CA 1
ATOM 1289 C C . ILE A 1 169 ? 13.035 8.759 -15.463 1.00 89.12 169 ILE A C 1
ATOM 1291 O O . ILE A 1 169 ? 12.487 9.624 -14.772 1.00 89.12 169 ILE A O 1
ATOM 1295 N N . ASP A 1 170 ? 14.335 8.726 -15.730 1.00 90.00 170 ASP A N 1
ATOM 1296 C CA . ASP A 1 170 ? 15.275 9.766 -15.331 1.00 90.00 170 ASP A CA 1
ATOM 1297 C C . ASP A 1 170 ? 15.334 10.867 -16.401 1.00 90.00 170 ASP A C 1
ATOM 1299 O O . ASP A 1 170 ? 14.862 11.985 -16.175 1.00 90.00 170 ASP A O 1
ATOM 1303 N N . THR A 1 171 ? 15.773 10.527 -17.616 1.00 88.12 171 THR A N 1
ATOM 1304 C CA . THR A 1 171 ? 15.818 11.449 -18.760 1.00 88.12 171 THR A CA 1
ATOM 1305 C C . THR A 1 171 ? 15.120 10.880 -19.992 1.00 88.12 171 THR A C 1
ATOM 1307 O O . THR A 1 171 ? 15.047 9.673 -20.198 1.00 88.12 171 THR A O 1
ATOM 1310 N N . ILE A 1 172 ? 14.583 11.773 -20.828 1.00 86.88 172 ILE A N 1
ATOM 1311 C CA . ILE A 1 172 ? 14.148 11.456 -22.195 1.00 86.88 172 ILE A CA 1
ATOM 1312 C C . ILE A 1 172 ? 14.723 12.539 -23.093 1.00 86.88 172 ILE A C 1
ATOM 1314 O O . ILE A 1 172 ? 14.288 13.693 -23.034 1.00 86.88 172 ILE A O 1
ATOM 1318 N N . THR A 1 173 ? 15.666 12.166 -23.946 1.00 88.38 173 THR A N 1
ATOM 1319 C CA . THR A 1 173 ? 16.136 13.030 -25.031 1.00 88.38 173 THR A CA 1
ATOM 1320 C C . THR A 1 173 ? 15.216 12.881 -26.242 1.00 88.38 173 THR A C 1
ATOM 1322 O O . THR A 1 173 ? 14.881 13.872 -26.895 1.00 88.38 173 THR A O 1
ATOM 1325 N N . ALA A 1 174 ? 14.766 11.655 -26.533 1.00 86.31 174 ALA A N 1
ATOM 1326 C CA . ALA A 1 174 ? 13.840 11.365 -27.625 1.00 86.31 174 ALA A CA 1
ATOM 1327 C C . ALA A 1 174 ? 13.218 9.959 -27.528 1.00 86.31 174 ALA A C 1
ATOM 1329 O O . ALA A 1 174 ? 13.735 9.063 -26.868 1.00 86.31 174 ALA A O 1
ATOM 1330 N N . GLY A 1 175 ? 12.110 9.763 -28.247 1.00 82.50 175 GLY A N 1
ATOM 1331 C CA . GLY A 1 175 ? 11.413 8.480 -28.327 1.00 82.50 175 GLY A CA 1
ATOM 1332 C C . GLY A 1 175 ? 10.418 8.248 -27.188 1.00 82.50 175 GLY A C 1
ATOM 1333 O O . GLY A 1 175 ? 9.992 9.176 -26.506 1.00 82.50 175 GLY A O 1
ATOM 1334 N N . PHE A 1 176 ? 10.002 6.991 -27.035 1.00 79.19 176 PHE A N 1
ATOM 1335 C CA . PHE A 1 176 ? 9.113 6.525 -25.970 1.00 79.19 176 PHE A CA 1
ATOM 1336 C C . PHE A 1 176 ? 9.516 5.108 -25.570 1.00 79.19 176 PHE A C 1
ATOM 1338 O O . PHE A 1 176 ? 10.017 4.353 -26.404 1.00 79.19 176 PHE A O 1
ATOM 1345 N N . LEU A 1 177 ? 9.203 4.721 -24.336 1.00 82.38 177 LEU A N 1
ATOM 1346 C CA . LEU A 1 177 ? 9.269 3.329 -23.894 1.00 82.38 177 LEU A CA 1
ATOM 1347 C C . LEU A 1 177 ? 7.876 2.701 -23.853 1.00 82.38 177 LEU A C 1
ATOM 1349 O O . LEU A 1 177 ? 6.873 3.385 -23.631 1.00 82.38 177 LEU A O 1
ATOM 1353 N N . GLN A 1 178 ? 7.838 1.384 -24.021 1.00 82.44 178 GLN A N 1
ATOM 1354 C CA . GLN A 1 178 ? 6.698 0.543 -23.684 1.00 82.44 178 GLN A CA 1
ATOM 1355 C C . GLN A 1 178 ? 7.108 -0.577 -22.733 1.00 82.44 178 GLN A C 1
ATOM 1357 O O . GLN A 1 178 ? 8.247 -1.046 -22.755 1.00 82.44 178 GLN A O 1
ATOM 1362 N N . ILE A 1 179 ? 6.134 -1.035 -21.944 1.00 81.75 179 ILE A N 1
ATOM 1363 C CA . ILE A 1 179 ? 6.245 -2.243 -21.134 1.00 81.75 179 ILE A CA 1
ATOM 1364 C C . ILE A 1 179 ? 5.133 -3.199 -21.540 1.00 81.75 179 ILE A C 1
ATOM 1366 O O . ILE A 1 179 ? 3.965 -2.810 -21.575 1.00 81.75 179 ILE A O 1
ATOM 1370 N N . PHE A 1 180 ? 5.481 -4.450 -21.825 1.00 79.94 180 PHE A N 1
ATOM 1371 C CA . PHE A 1 180 ? 4.507 -5.475 -22.192 1.00 79.94 180 PHE A CA 1
ATOM 1372 C C . PHE A 1 180 ? 4.910 -6.856 -21.681 1.00 79.94 180 PHE A C 1
ATOM 1374 O O . PHE A 1 180 ? 6.074 -7.118 -21.397 1.00 79.94 180 PHE A O 1
ATOM 1381 N N . ASP A 1 181 ? 3.922 -7.742 -21.579 1.00 81.25 181 ASP A N 1
ATOM 1382 C CA . ASP A 1 181 ? 4.112 -9.161 -21.279 1.00 81.25 181 ASP A CA 1
ATOM 1383 C C . ASP A 1 181 ? 3.976 -9.985 -22.563 1.00 81.25 181 ASP A C 1
ATOM 1385 O O . ASP A 1 181 ? 2.901 -10.028 -23.172 1.00 81.25 181 ASP A O 1
ATOM 1389 N N . TYR A 1 182 ? 5.046 -10.647 -22.992 1.00 74.00 182 TYR A N 1
ATOM 1390 C CA . TYR A 1 182 ? 5.043 -11.432 -24.225 1.00 74.00 182 TYR A CA 1
ATOM 1391 C C . TYR A 1 182 ? 4.407 -12.820 -24.027 1.00 74.00 182 TYR A C 1
ATOM 1393 O O . TYR A 1 182 ? 4.643 -13.468 -23.005 1.00 74.00 182 TYR A O 1
ATOM 1401 N N . PRO A 1 183 ? 3.633 -13.363 -24.985 1.00 65.75 183 PRO A N 1
ATOM 1402 C CA . PRO A 1 183 ? 3.135 -12.758 -26.229 1.00 65.75 183 PRO A CA 1
ATOM 1403 C C . PRO A 1 183 ? 1.744 -12.101 -26.098 1.00 65.75 183 PRO A C 1
ATOM 1405 O O . PRO A 1 183 ? 1.055 -11.948 -27.100 1.00 65.75 183 PRO A O 1
ATOM 1408 N N . VAL A 1 184 ? 1.268 -11.806 -24.880 1.00 59.16 184 VAL A N 1
ATOM 1409 C CA . VAL A 1 184 ? -0.179 -11.696 -24.585 1.00 59.16 184 VAL A CA 1
ATOM 1410 C C . VAL A 1 184 ? -0.667 -10.259 -24.281 1.00 59.16 184 VAL A C 1
ATOM 1412 O O . VAL A 1 184 ? -1.832 -10.072 -23.959 1.00 59.16 184 VAL A O 1
ATOM 1415 N N . GLU A 1 185 ? 0.168 -9.222 -24.426 1.00 58.94 185 GLU A N 1
ATOM 1416 C CA . GLU A 1 185 ? -0.239 -7.791 -24.369 1.00 58.94 185 GLU A CA 1
ATOM 1417 C C . GLU A 1 185 ? -1.021 -7.369 -23.096 1.00 58.94 185 GLU A C 1
ATOM 1419 O O . GLU A 1 185 ? -1.924 -6.535 -23.138 1.00 58.94 185 GLU A O 1
ATOM 1424 N N . HIS A 1 186 ? -0.710 -7.932 -21.924 1.00 54.28 186 HIS A N 1
ATOM 1425 C CA . HIS A 1 186 ? -1.521 -7.690 -20.718 1.00 54.28 186 HIS A CA 1
ATOM 1426 C C . HIS A 1 186 ? -1.258 -6.367 -19.979 1.00 54.28 186 HIS A C 1
ATOM 1428 O O . HIS A 1 186 ? -2.039 -6.017 -19.090 1.00 54.28 186 HIS A O 1
ATOM 1434 N N . ILE A 1 187 ? -0.203 -5.621 -20.320 1.00 63.22 187 ILE A N 1
ATOM 1435 C CA . ILE A 1 187 ? 0.028 -4.280 -19.766 1.00 63.22 187 ILE A CA 1
ATOM 1436 C C . ILE A 1 187 ? -0.377 -3.261 -20.833 1.00 63.22 187 ILE A C 1
ATOM 1438 O O . ILE A 1 187 ? 0.066 -3.389 -21.974 1.00 63.22 187 ILE A O 1
ATOM 1442 N N . PRO A 1 188 ? -1.214 -2.256 -20.509 1.00 55.88 188 PRO A N 1
ATOM 1443 C CA . PRO A 1 188 ? -1.534 -1.201 -21.457 1.00 55.88 188 PRO A CA 1
ATOM 1444 C C . PRO A 1 188 ? -0.245 -0.519 -21.919 1.00 55.88 188 PRO A C 1
ATOM 1446 O O . PRO A 1 188 ? 0.452 0.100 -21.112 1.00 55.88 188 PRO A O 1
ATOM 1449 N N . VAL A 1 189 ? 0.038 -0.619 -23.223 1.00 54.16 189 VAL A N 1
ATOM 1450 C CA . VAL A 1 189 ? 1.102 0.128 -23.901 1.00 54.16 189 VAL A CA 1
ATOM 1451 C C . VAL A 1 189 ? 0.878 1.604 -23.604 1.00 54.16 189 VAL A C 1
ATOM 1453 O O . VAL A 1 189 ? -0.021 2.243 -24.153 1.00 54.16 189 VAL A O 1
ATOM 1456 N N . THR A 1 190 ? 1.660 2.136 -22.675 1.00 59.19 190 THR A N 1
ATOM 1457 C CA . THR A 1 190 ? 1.555 3.526 -22.253 1.00 59.19 190 THR A CA 1
ATOM 1458 C C . THR A 1 190 ? 2.830 4.208 -22.681 1.00 59.19 190 THR A C 1
ATOM 1460 O O . THR A 1 190 ? 3.908 3.825 -22.245 1.00 59.19 190 THR A O 1
ATOM 1463 N N . LYS A 1 191 ? 2.698 5.216 -23.544 1.00 64.69 191 LYS A N 1
ATOM 1464 C CA . LYS A 1 191 ? 3.806 6.109 -23.870 1.00 64.69 191 LYS A CA 1
ATOM 1465 C C . LYS A 1 191 ? 4.226 6.822 -22.591 1.00 64.69 191 LYS A C 1
ATOM 1467 O O . LYS A 1 191 ? 3.439 7.595 -22.043 1.00 64.69 191 LYS A O 1
ATOM 1472 N N . LEU A 1 192 ? 5.425 6.514 -22.113 1.00 69.69 192 LEU A N 1
ATOM 1473 C CA . LEU A 1 192 ? 6.013 7.153 -20.940 1.00 69.69 192 LEU A CA 1
ATOM 1474 C C . LEU A 1 192 ? 6.685 8.467 -21.381 1.00 69.69 192 LEU A C 1
ATOM 1476 O O . LEU A 1 192 ? 7.377 8.481 -22.395 1.00 69.69 192 LEU A O 1
ATOM 1480 N N . ASP A 1 193 ? 6.439 9.560 -20.654 1.00 65.06 193 ASP A N 1
ATOM 1481 C CA . ASP A 1 193 ? 7.037 10.898 -20.847 1.00 65.06 193 ASP A CA 1
ATOM 1482 C C . ASP A 1 193 ? 7.882 11.290 -19.605 1.00 65.06 193 ASP A C 1
ATOM 1484 O O . ASP A 1 193 ? 7.874 10.591 -18.591 1.00 65.06 193 ASP A O 1
ATOM 1488 N N . THR A 1 194 ? 8.639 12.378 -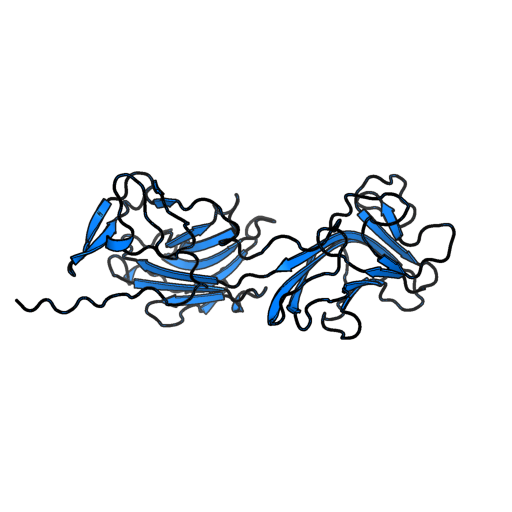19.661 1.00 66.38 194 THR A N 1
ATOM 1489 C CA . THR A 1 194 ? 9.726 12.720 -18.722 1.00 66.38 194 THR A CA 1
ATOM 1490 C C . THR A 1 194 ? 9.364 12.785 -17.223 1.00 66.38 194 THR A C 1
ATOM 1492 O O . THR A 1 194 ? 8.280 13.224 -16.826 1.00 66.38 194 THR A O 1
ATOM 1495 N N . ALA A 1 195 ? 10.358 12.415 -16.396 1.00 59.09 195 ALA A N 1
ATOM 1496 C CA . ALA A 1 195 ? 10.550 12.750 -14.974 1.00 59.09 195 ALA A CA 1
ATOM 1497 C C . ALA A 1 195 ? 9.472 12.293 -13.974 1.00 59.09 195 ALA A C 1
ATOM 1499 O O . ALA A 1 195 ? 9.116 13.028 -13.045 1.00 59.09 195 ALA A O 1
ATOM 1500 N N . LYS A 1 196 ? 8.929 11.083 -14.144 1.00 73.06 196 LYS A N 1
ATOM 1501 C CA . LYS A 1 196 ? 7.947 10.507 -13.214 1.00 73.06 196 LYS A CA 1
ATOM 1502 C C . LYS A 1 196 ? 8.154 9.014 -13.019 1.00 73.06 196 LYS A C 1
ATOM 1504 O O . LYS A 1 196 ? 8.650 8.310 -13.897 1.00 73.06 196 LYS A O 1
ATOM 1509 N N . ILE A 1 197 ? 7.700 8.543 -11.863 1.00 81.06 197 ILE A N 1
ATOM 1510 C CA . ILE A 1 197 ? 7.435 7.127 -11.643 1.00 81.06 197 ILE A CA 1
ATOM 1511 C C . ILE A 1 197 ? 6.105 6.809 -12.319 1.00 81.06 197 ILE A C 1
ATOM 1513 O O . ILE A 1 197 ? 5.073 7.409 -12.008 1.00 81.06 197 ILE A O 1
ATOM 1517 N N . TYR A 1 198 ? 6.131 5.859 -13.243 1.00 82.81 198 TYR A N 1
ATOM 1518 C CA . TYR A 1 198 ? 4.941 5.294 -13.850 1.00 82.81 198 TYR A CA 1
ATOM 1519 C C . TYR A 1 198 ? 4.613 3.988 -13.164 1.00 82.81 198 TYR A C 1
ATOM 1521 O O . TYR A 1 198 ? 5.445 3.089 -13.106 1.00 82.81 198 TYR A O 1
ATOM 1529 N N . THR A 1 199 ? 3.387 3.884 -12.666 1.00 82.12 199 THR A N 1
ATOM 1530 C CA . THR A 1 199 ? 2.919 2.721 -11.924 1.00 82.12 199 THR A CA 1
ATOM 1531 C C . THR A 1 199 ? 1.683 2.142 -12.589 1.00 82.12 199 THR A C 1
ATOM 1533 O O . THR A 1 199 ? 0.658 2.812 -12.719 1.00 82.12 199 THR A O 1
ATOM 1536 N N . PHE A 1 200 ? 1.755 0.862 -12.941 1.00 81.62 200 PHE A N 1
ATOM 1537 C CA . PHE A 1 200 ? 0.659 0.113 -13.542 1.00 81.62 200 PHE A CA 1
ATOM 1538 C C . PHE A 1 200 ? 0.277 -1.054 -12.649 1.00 81.62 200 PHE A C 1
ATOM 1540 O O . PHE A 1 200 ? 1.121 -1.704 -12.039 1.00 81.62 200 PHE A O 1
ATOM 1547 N N . THR A 1 201 ? -1.020 -1.329 -12.573 1.00 83.00 201 THR A N 1
ATOM 1548 C CA . THR A 1 201 ? -1.546 -2.469 -11.824 1.00 83.00 201 THR A CA 1
ATOM 1549 C C . THR A 1 201 ? -2.120 -3.480 -12.799 1.00 83.00 201 THR A C 1
ATOM 1551 O O . THR A 1 201 ? -2.875 -3.111 -13.696 1.00 83.00 201 THR A O 1
ATOM 1554 N N . PHE A 1 202 ? -1.802 -4.754 -12.604 1.00 84.62 202 PHE A N 1
ATOM 1555 C CA . PHE A 1 202 ? -2.335 -5.847 -13.411 1.00 84.62 202 PHE A CA 1
ATOM 1556 C C . PHE A 1 202 ? -2.669 -7.055 -12.534 1.00 84.62 202 PHE A C 1
ATOM 1558 O O . PHE A 1 202 ? -2.237 -7.157 -11.386 1.00 84.62 202 PHE A O 1
ATOM 1565 N N . VAL A 1 203 ? -3.477 -7.968 -13.066 1.00 86.44 203 VAL A N 1
ATOM 1566 C CA . VAL A 1 203 ? -3.749 -9.269 -12.446 1.00 86.44 203 VAL A CA 1
ATOM 1567 C C . VAL A 1 203 ? -2.979 -10.314 -13.233 1.00 86.44 203 VAL A C 1
ATOM 1569 O O . VAL A 1 203 ? -3.119 -10.379 -14.453 1.00 86.44 203 VAL A O 1
ATOM 1572 N N . ALA A 1 204 ? -2.159 -11.117 -12.558 1.00 88.38 204 ALA A N 1
ATOM 1573 C CA . ALA A 1 204 ? -1.363 -12.133 -13.230 1.00 88.38 204 ALA A CA 1
ATOM 1574 C C . ALA A 1 204 ? -2.269 -13.198 -13.865 1.00 88.38 204 ALA A C 1
ATOM 1576 O O . ALA A 1 204 ? -3.113 -13.803 -13.200 1.00 88.38 204 ALA A O 1
ATOM 1577 N N . THR A 1 205 ? -2.083 -13.435 -15.160 1.00 86.50 205 THR A N 1
ATOM 1578 C CA . THR A 1 205 ? -2.822 -14.435 -15.952 1.00 86.50 205 THR A CA 1
ATOM 1579 C C . THR A 1 205 ? -2.011 -15.709 -16.179 1.00 86.50 205 THR A C 1
ATOM 1581 O O . THR A 1 205 ? -2.575 -16.756 -16.492 1.00 86.50 205 THR A O 1
ATOM 1584 N N . LYS A 1 206 ? -0.693 -15.643 -15.970 1.00 85.38 206 LYS A N 1
ATOM 1585 C CA . LYS A 1 206 ? 0.251 -16.760 -16.027 1.00 85.38 206 LYS A CA 1
ATOM 1586 C C . LYS A 1 206 ? 1.241 -16.676 -14.875 1.00 85.38 206 LYS A C 1
ATOM 1588 O O . LYS A 1 206 ? 1.467 -15.601 -14.324 1.00 85.38 206 LYS A O 1
ATOM 1593 N N . THR A 1 207 ? 1.834 -17.814 -14.526 1.00 87.19 207 THR A N 1
ATOM 1594 C CA . THR A 1 207 ? 2.834 -17.865 -13.458 1.00 87.19 207 THR A CA 1
ATOM 1595 C C . THR A 1 207 ? 4.179 -17.318 -13.899 1.00 87.19 207 THR A C 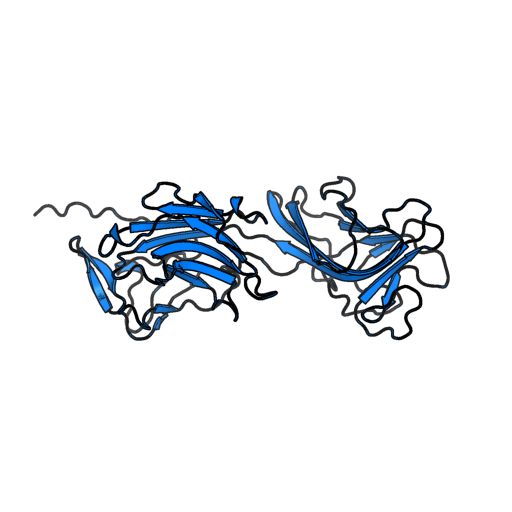1
ATOM 1597 O O . THR A 1 207 ? 4.885 -16.774 -13.073 1.00 87.19 207 THR A O 1
ATOM 1600 N N . ASN A 1 208 ? 4.527 -17.433 -15.182 1.00 87.31 208 ASN A N 1
ATOM 1601 C CA . ASN A 1 208 ? 5.877 -17.161 -15.674 1.00 87.31 208 ASN A CA 1
ATOM 1602 C C . ASN A 1 208 ? 5.853 -16.142 -16.822 1.00 87.31 208 ASN A C 1
ATOM 1604 O O . ASN A 1 208 ? 6.074 -16.521 -17.977 1.00 87.31 208 ASN A O 1
ATOM 1608 N N . PRO A 1 209 ? 5.461 -14.883 -16.564 1.00 85.56 209 PRO A N 1
ATOM 1609 C CA . PRO A 1 209 ? 5.472 -13.855 -17.587 1.00 85.56 209 PRO A CA 1
ATOM 1610 C C . PRO A 1 209 ? 6.881 -13.446 -18.010 1.00 85.56 209 PRO A C 1
ATOM 1612 O O . PRO A 1 209 ? 7.839 -13.580 -17.254 1.00 85.56 209 PRO A O 1
ATOM 1615 N N . GLU A 1 210 ? 6.969 -12.929 -19.231 1.00 85.69 210 GLU A N 1
ATOM 1616 C CA . GLU A 1 210 ? 8.188 -12.361 -19.798 1.00 85.69 210 GLU A CA 1
ATOM 1617 C C . GLU A 1 210 ? 7.893 -10.882 -20.027 1.00 85.69 210 GLU A C 1
ATOM 1619 O O . GLU A 1 210 ? 7.294 -10.513 -21.040 1.00 85.69 210 GLU A O 1
ATOM 1624 N N . PHE A 1 211 ? 8.246 -10.047 -19.050 1.00 87.31 211 PHE A N 1
ATOM 1625 C CA . PHE A 1 211 ? 8.040 -8.610 -19.161 1.00 87.31 211 PHE A CA 1
ATOM 1626 C C . PHE A 1 211 ? 9.214 -7.962 -19.870 1.00 87.31 211 PHE A C 1
ATOM 1628 O O . PHE A 1 211 ? 10.361 -8.139 -19.467 1.00 87.31 211 PHE A O 1
ATOM 1635 N N . TYR A 1 212 ? 8.906 -7.195 -20.905 1.00 87.81 212 TYR A N 1
ATOM 1636 C CA . TYR A 1 212 ? 9.885 -6.464 -21.686 1.00 87.81 212 TYR A CA 1
ATOM 1637 C C . TYR A 1 212 ? 9.744 -4.968 -21.452 1.00 87.81 212 TYR A C 1
ATOM 1639 O O . TYR A 1 212 ? 8.630 -4.447 -21.509 1.00 87.81 212 TYR A O 1
ATOM 1647 N N . VAL A 1 213 ? 10.873 -4.293 -21.247 1.00 88.44 213 VAL A N 1
ATOM 1648 C CA . VAL A 1 213 ? 11.029 -2.849 -21.448 1.00 88.44 213 VAL A CA 1
ATOM 1649 C C . VAL A 1 213 ? 11.639 -2.673 -22.832 1.00 88.44 213 VAL A C 1
ATOM 1651 O O . VAL A 1 213 ? 12.684 -3.250 -23.120 1.00 88.44 213 VAL A O 1
ATOM 1654 N N . GLN A 1 214 ? 10.963 -1.948 -23.715 1.00 86.75 214 GLN A N 1
ATOM 1655 C CA . GLN A 1 214 ? 11.360 -1.834 -25.119 1.00 86.75 214 GLN A CA 1
ATOM 1656 C C . GLN A 1 214 ? 11.136 -0.413 -25.617 1.00 86.75 214 GLN A C 1
ATOM 1658 O O . GLN A 1 214 ? 10.208 0.272 -25.173 1.00 86.75 214 GLN A O 1
ATOM 1663 N N . ASN A 1 215 ? 11.933 0.013 -26.589 1.00 83.31 215 ASN A N 1
ATOM 1664 C CA . ASN A 1 215 ? 11.637 1.232 -27.325 1.00 83.31 215 ASN A CA 1
ATOM 1665 C C . ASN A 1 215 ? 10.308 1.122 -28.112 1.00 83.31 215 ASN A C 1
ATOM 1667 O O . ASN A 1 215 ? 9.970 0.103 -28.712 1.00 83.31 215 ASN A O 1
ATOM 1671 N N . PHE A 1 216 ? 9.516 2.194 -28.109 1.00 76.25 216 PHE A N 1
ATOM 1672 C CA . PHE A 1 216 ? 8.204 2.262 -28.759 1.00 76.25 216 PHE A CA 1
ATOM 1673 C C . PHE A 1 216 ? 8.120 3.463 -29.699 1.00 76.25 216 PHE A C 1
ATOM 1675 O O . PHE A 1 216 ? 7.437 4.453 -29.426 1.00 76.25 216 PHE A O 1
ATOM 1682 N N . ALA A 1 217 ? 8.827 3.395 -30.825 1.00 57.03 217 ALA A N 1
ATOM 1683 C CA . ALA A 1 217 ? 8.795 4.484 -31.801 1.00 57.03 217 ALA A CA 1
ATOM 1684 C C . ALA A 1 217 ? 8.802 4.056 -33.279 1.00 57.03 217 ALA A C 1
ATOM 1686 O O . ALA A 1 217 ? 8.687 4.927 -34.145 1.00 57.03 217 ALA A O 1
ATOM 1687 N N . GLY A 1 218 ? 8.874 2.760 -33.609 1.00 63.53 218 GLY A N 1
ATOM 1688 C CA . GLY A 1 218 ? 9.193 2.359 -34.986 1.00 63.53 218 GLY A CA 1
ATOM 1689 C C . GLY A 1 218 ? 10.588 2.884 -35.384 1.00 63.53 218 GLY A C 1
ATOM 1690 O O . GLY A 1 218 ? 11.426 2.985 -34.499 1.00 63.53 218 GLY A O 1
ATOM 1691 N N . PRO A 1 219 ? 10.848 3.276 -36.650 1.00 60.16 219 PRO A N 1
ATOM 1692 C CA . PRO A 1 219 ? 12.188 3.612 -37.170 1.00 60.16 219 PRO A CA 1
ATOM 1693 C C . PRO A 1 219 ? 12.748 4.972 -36.681 1.00 60.16 219 PRO A C 1
ATOM 1695 O O . PRO A 1 219 ? 13.433 5.666 -37.426 1.00 60.16 219 PRO A O 1
ATOM 1698 N N . ASN A 1 220 ? 12.396 5.417 -35.473 1.00 72.81 220 ASN A N 1
ATOM 1699 C CA . ASN A 1 220 ? 12.822 6.700 -34.912 1.00 72.81 220 ASN A CA 1
ATOM 1700 C C . ASN A 1 220 ? 13.817 6.498 -33.767 1.00 72.81 220 ASN A C 1
ATOM 1702 O O . ASN A 1 220 ? 13.748 5.496 -33.060 1.00 72.81 220 ASN A O 1
ATOM 1706 N N . LEU A 1 221 ? 14.657 7.511 -33.542 1.00 85.69 221 LEU A N 1
ATOM 1707 C CA . LEU A 1 221 ? 15.613 7.537 -32.441 1.00 85.69 221 LEU A CA 1
ATOM 1708 C C . LEU A 1 221 ? 14.913 7.392 -31.079 1.00 85.69 221 LEU A C 1
ATOM 1710 O O . LEU A 1 221 ? 13.914 8.067 -30.802 1.00 85.69 221 LEU A O 1
ATOM 1714 N N . CYS A 1 222 ? 15.464 6.521 -30.240 1.00 87.69 222 CYS A N 1
ATOM 1715 C CA . CYS A 1 222 ? 15.141 6.400 -28.822 1.00 87.69 222 CYS A CA 1
ATOM 1716 C C . CYS A 1 222 ? 16.397 6.744 -28.030 1.00 87.69 222 CYS A C 1
ATOM 1718 O O . CYS A 1 222 ? 17.469 6.274 -28.386 1.00 87.69 222 CYS A O 1
ATOM 1720 N N . ASP A 1 223 ? 16.258 7.571 -27.001 1.00 89.94 223 ASP A N 1
ATOM 1721 C CA . ASP A 1 223 ? 17.333 7.923 -26.073 1.00 89.94 223 ASP A CA 1
ATOM 1722 C C . ASP A 1 223 ? 16.678 8.279 -24.735 1.00 89.94 223 ASP A C 1
ATOM 1724 O O . ASP A 1 223 ? 16.146 9.386 -24.553 1.00 89.94 223 ASP A O 1
ATOM 1728 N N . ILE A 1 224 ? 16.568 7.262 -23.878 1.00 89.94 224 ILE A N 1
ATOM 1729 C CA . ILE A 1 224 ? 15.821 7.301 -22.619 1.00 89.94 224 ILE A CA 1
ATOM 1730 C C . ILE A 1 224 ? 16.622 6.600 -21.535 1.00 89.94 224 ILE A C 1
ATOM 1732 O O . ILE A 1 224 ? 16.903 5.408 -21.650 1.00 89.94 224 ILE A O 1
ATOM 1736 N N . THR A 1 225 ? 16.842 7.308 -20.433 1.00 91.38 225 THR A N 1
ATOM 1737 C CA . THR A 1 225 ? 17.452 6.753 -19.228 1.00 91.38 225 THR A CA 1
ATOM 1738 C C . THR A 1 225 ? 16.399 6.443 -18.185 1.00 91.38 225 THR A C 1
ATOM 1740 O O . THR A 1 225 ? 15.511 7.254 -17.889 1.00 91.38 225 THR A O 1
ATOM 1743 N N . ILE A 1 226 ? 16.511 5.259 -17.599 1.00 91.62 226 ILE A N 1
ATOM 1744 C CA . ILE A 1 226 ? 15.661 4.780 -16.521 1.00 91.62 226 ILE A CA 1
ATOM 1745 C C . ILE A 1 226 ? 16.490 4.534 -15.262 1.00 91.62 226 ILE A C 1
ATOM 1747 O O . ILE A 1 226 ? 17.625 4.075 -15.323 1.00 91.62 226 ILE A O 1
ATOM 1751 N N . ASP A 1 227 ? 15.899 4.868 -14.121 1.00 89.44 227 ASP A N 1
ATOM 1752 C CA . ASP A 1 227 ? 16.523 4.750 -12.796 1.00 89.44 227 ASP A CA 1
ATOM 1753 C C . ASP A 1 227 ? 16.152 3.426 -12.127 1.00 89.44 227 ASP A C 1
ATOM 1755 O O . ASP A 1 227 ? 16.973 2.790 -11.485 1.00 89.44 227 ASP A O 1
ATOM 1759 N N . TYR A 1 228 ? 14.903 2.971 -12.293 1.00 90.75 228 TYR A N 1
ATOM 1760 C CA . TYR A 1 228 ? 14.537 1.652 -11.789 1.00 90.75 228 TYR A CA 1
ATOM 1761 C C . TYR A 1 228 ? 13.330 1.022 -12.487 1.00 90.75 228 TYR A C 1
ATOM 1763 O O . TYR A 1 228 ? 12.494 1.717 -13.079 1.00 90.75 228 TYR A O 1
ATOM 1771 N N . VAL A 1 229 ? 13.198 -0.296 -12.320 1.00 91.00 229 VAL A N 1
ATOM 1772 C CA . VAL A 1 229 ? 12.020 -1.113 -12.626 1.00 91.00 229 VAL A CA 1
ATOM 1773 C C . VAL A 1 229 ? 11.714 -2.058 -11.462 1.00 91.00 229 VAL A C 1
ATOM 1775 O O . VAL A 1 229 ? 12.579 -2.811 -11.033 1.00 91.00 229 VAL A O 1
ATOM 1778 N N . SER A 1 230 ? 10.470 -2.068 -10.978 1.00 90.44 230 SER A N 1
ATOM 1779 C CA . SER A 1 230 ? 10.024 -2.969 -9.904 1.00 90.44 230 SER A CA 1
ATOM 1780 C C . SER A 1 230 ? 8.736 -3.700 -10.243 1.00 90.44 230 SER A C 1
ATOM 1782 O O . SER A 1 230 ? 7.886 -3.186 -10.972 1.00 90.44 230 SER A O 1
ATOM 1784 N N . ILE A 1 231 ? 8.559 -4.893 -9.675 1.00 90.38 231 ILE A N 1
ATOM 1785 C CA . ILE A 1 231 ? 7.312 -5.660 -9.706 1.00 90.38 231 ILE A CA 1
ATOM 1786 C C . ILE A 1 231 ? 7.022 -6.155 -8.295 1.00 90.38 231 ILE A C 1
ATOM 1788 O O . ILE A 1 231 ? 7.660 -7.075 -7.799 1.00 90.38 231 ILE A O 1
ATOM 1792 N N . THR A 1 232 ? 5.996 -5.597 -7.661 1.00 90.19 232 THR A N 1
ATOM 1793 C CA . THR A 1 232 ? 5.599 -5.952 -6.292 1.00 90.19 232 THR A CA 1
ATOM 1794 C C . THR A 1 232 ? 4.194 -6.556 -6.275 1.00 90.19 232 THR A C 1
ATOM 1796 O O . THR A 1 232 ? 3.306 -6.098 -7.005 1.00 90.19 232 THR A O 1
ATOM 1799 N N . PRO A 1 233 ? 3.926 -7.598 -5.466 1.00 90.50 233 PRO A N 1
ATOM 1800 C CA . PRO A 1 233 ? 2.562 -8.052 -5.251 1.00 90.50 233 PRO A CA 1
ATOM 1801 C C . PRO A 1 233 ? 1.790 -6.997 -4.461 1.00 90.50 233 PRO A C 1
ATOM 1803 O O . PRO A 1 233 ? 2.305 -6.374 -3.534 1.00 90.50 233 PRO A O 1
ATOM 1806 N N . VAL A 1 234 ? 0.519 -6.842 -4.804 1.00 88.81 234 VAL A N 1
ATOM 1807 C CA . VAL A 1 234 ? -0.407 -5.945 -4.120 1.00 88.81 234 VAL A CA 1
ATOM 1808 C C . VAL A 1 234 ? -1.252 -6.750 -3.144 1.00 88.81 234 VAL A C 1
ATOM 1810 O O . VAL A 1 234 ? -1.995 -7.639 -3.555 1.00 88.81 234 VAL A O 1
ATOM 1813 N N . LYS A 1 235 ? -1.206 -6.425 -1.858 1.00 87.75 235 LYS A N 1
ATOM 1814 C CA . LYS A 1 235 ? -1.954 -7.144 -0.824 1.00 87.75 235 LYS A CA 1
ATOM 1815 C C . LYS A 1 235 ? -3.223 -6.365 -0.454 1.00 87.75 235 LYS A C 1
ATOM 1817 O O . LYS A 1 235 ? -3.136 -5.381 0.282 1.00 87.75 235 LYS A O 1
ATOM 1822 N N . PRO A 1 236 ? -4.414 -6.757 -0.955 1.00 89.19 236 PRO A N 1
ATOM 1823 C CA . PRO A 1 236 ? -5.663 -6.199 -0.452 1.00 89.19 236 PRO A CA 1
ATOM 1824 C C . PRO A 1 236 ? -5.835 -6.573 1.020 1.00 89.19 236 PRO A C 1
ATOM 1826 O O . PRO A 1 236 ? -5.457 -7.666 1.440 1.00 89.19 236 PRO A O 1
ATOM 1829 N N . PHE A 1 237 ? -6.444 -5.688 1.800 1.00 91.56 237 PHE A N 1
ATOM 1830 C CA . PHE A 1 237 ? -6.687 -5.953 3.212 1.00 91.56 237 PHE A CA 1
ATOM 1831 C C . PHE A 1 237 ? -7.950 -5.262 3.708 1.00 91.56 237 PHE A C 1
ATOM 1833 O O . PHE A 1 237 ? -8.565 -4.428 3.035 1.00 91.56 237 PHE A O 1
ATOM 1840 N N . SER A 1 238 ? -8.383 -5.659 4.897 1.00 94.62 238 SER A N 1
ATOM 1841 C CA . SER A 1 238 ? -9.498 -5.034 5.595 1.00 94.62 238 SER A CA 1
ATOM 1842 C C . SER A 1 238 ? -9.195 -4.946 7.081 1.00 94.62 238 SER A C 1
ATOM 1844 O O . SER A 1 238 ? -8.603 -5.858 7.654 1.00 94.62 238 SER A O 1
ATOM 1846 N N . ILE A 1 239 ? -9.631 -3.856 7.702 1.00 95.62 239 ILE A N 1
ATOM 1847 C CA . ILE A 1 239 ? -9.562 -3.637 9.146 1.00 95.62 239 ILE A CA 1
ATOM 1848 C C . ILE A 1 239 ? -10.995 -3.602 9.659 1.00 95.62 239 ILE A C 1
ATOM 1850 O O . ILE A 1 239 ? -11.843 -2.943 9.064 1.00 95.62 239 ILE A O 1
ATOM 1854 N N . SER A 1 240 ? -11.266 -4.298 10.760 1.00 95.31 240 SER A N 1
ATOM 1855 C CA . SER A 1 240 ? -12.570 -4.300 11.421 1.00 95.31 240 SER A CA 1
ATOM 1856 C C . SER A 1 240 ? -12.381 -4.168 12.926 1.00 95.31 240 SER A C 1
ATOM 1858 O O . SER A 1 240 ? -11.678 -4.981 13.524 1.00 95.31 240 SER A O 1
ATOM 1860 N N . ALA A 1 241 ? -13.053 -3.200 13.544 1.00 94.12 241 ALA A N 1
ATOM 1861 C CA . ALA A 1 241 ? -12.972 -2.960 14.979 1.00 94.12 241 ALA A CA 1
ATOM 1862 C C . ALA A 1 241 ? -14.331 -2.558 15.561 1.00 94.12 241 ALA A C 1
ATOM 1864 O O . ALA A 1 241 ? -15.074 -1.772 14.972 1.00 94.12 241 ALA A O 1
ATOM 1865 N N . TRP A 1 242 ? -14.637 -3.084 16.746 1.00 93.25 242 TRP A N 1
ATOM 1866 C CA . TRP A 1 242 ? -15.668 -2.522 17.614 1.00 93.25 242 TRP A CA 1
ATOM 1867 C C . TRP A 1 242 ? -15.006 -1.518 18.547 1.00 93.25 242 TRP A C 1
ATOM 1869 O O . TRP A 1 242 ? -14.060 -1.872 19.248 1.00 93.25 242 TRP A O 1
ATOM 1879 N N . VAL A 1 243 ? -15.505 -0.286 18.561 1.00 93.69 243 VAL A N 1
ATOM 1880 C CA . VAL A 1 243 ? -14.925 0.819 19.329 1.00 93.69 243 VAL A CA 1
ATOM 1881 C C . VAL A 1 243 ? -16.039 1.574 20.042 1.00 93.69 243 VAL A C 1
ATOM 1883 O O . VAL A 1 243 ? -17.101 1.810 19.469 1.00 93.69 243 VAL A O 1
ATOM 1886 N N . ASN A 1 244 ? -15.785 1.962 21.288 1.00 93.81 244 ASN A N 1
ATOM 1887 C CA . ASN A 1 244 ? -16.545 2.996 21.975 1.00 93.81 244 ASN A CA 1
ATOM 1888 C C . ASN A 1 244 ? -15.622 4.204 22.136 1.00 93.81 244 ASN A C 1
ATOM 1890 O O . ASN A 1 244 ? -14.617 4.127 22.837 1.00 93.81 244 ASN A O 1
ATOM 1894 N N . MET A 1 245 ? -15.916 5.267 21.400 1.00 94.19 245 MET A N 1
ATOM 1895 C CA . MET A 1 245 ? -15.049 6.432 21.275 1.00 94.19 245 MET A CA 1
ATOM 1896 C C . MET A 1 245 ? -15.535 7.519 22.233 1.00 94.19 245 MET A C 1
ATOM 1898 O O . MET A 1 245 ? -16.663 7.981 22.092 1.00 94.19 245 MET A O 1
ATOM 1902 N N . HIS A 1 246 ? -14.721 7.901 23.220 1.00 93.25 246 HIS A N 1
ATOM 1903 C CA . HIS A 1 246 ? -15.088 8.944 24.190 1.00 93.25 246 HIS A CA 1
ATOM 1904 C C . HIS A 1 246 ? -15.080 10.351 23.592 1.00 93.25 246 HIS A C 1
ATOM 1906 O O . HIS A 1 246 ? -15.928 11.160 23.958 1.00 93.25 246 HIS A O 1
ATOM 1912 N N . ASP A 1 247 ? -14.140 10.597 22.682 1.00 94.94 247 ASP A N 1
ATOM 1913 C CA . ASP A 1 247 ? -13.935 11.847 21.956 1.00 94.94 247 ASP A CA 1
ATOM 1914 C C . ASP A 1 247 ? -13.619 11.486 20.505 1.00 94.94 247 ASP A C 1
ATOM 1916 O O . ASP A 1 247 ? -12.743 10.651 20.246 1.00 94.94 247 ASP A O 1
ATOM 1920 N N . ALA A 1 248 ? -14.377 12.056 19.571 1.00 96.06 248 ALA A N 1
ATOM 1921 C CA . ALA A 1 248 ? -14.184 11.839 18.147 1.00 96.06 248 ALA A CA 1
ATOM 1922 C C . ALA A 1 248 ? -12.996 12.616 17.574 1.00 96.06 248 ALA A C 1
ATOM 1924 O O . ALA A 1 248 ? -12.552 12.300 16.471 1.00 96.06 248 ALA A O 1
ATOM 1925 N N . THR A 1 249 ? -12.431 13.568 18.303 1.00 95.75 249 THR A N 1
ATOM 1926 C CA . THR A 1 249 ? -11.364 14.432 17.806 1.00 95.75 249 THR A CA 1
ATOM 1927 C C . THR A 1 249 ? -10.059 13.646 17.687 1.00 95.75 249 THR A C 1
ATOM 1929 O O . THR A 1 249 ? -9.492 13.195 18.681 1.00 95.75 249 THR A O 1
ATOM 1932 N N . ARG A 1 250 ? -9.520 13.506 16.466 1.00 92.62 250 ARG A N 1
ATOM 1933 C CA . ARG A 1 250 ? -8.215 12.846 16.202 1.00 92.62 250 ARG A CA 1
ATOM 1934 C C . ARG A 1 250 ? -8.077 11.415 16.757 1.00 92.62 250 ARG A C 1
ATOM 1936 O O . ARG A 1 250 ? -6.968 10.965 17.046 1.00 92.62 250 ARG A O 1
ATOM 1943 N N . PHE A 1 251 ? -9.170 10.676 16.864 1.00 94.12 251 PHE A N 1
ATOM 1944 C CA . PHE A 1 251 ? -9.186 9.330 17.420 1.00 94.12 251 PHE A CA 1
ATOM 1945 C C . PHE A 1 251 ? -8.625 8.289 16.436 1.00 94.12 251 PHE A C 1
ATOM 1947 O O . PHE A 1 251 ? -9.112 8.143 15.313 1.00 94.12 251 PHE A O 1
ATOM 1954 N N . TYR A 1 252 ? -7.620 7.521 16.861 1.00 94.50 252 TYR A N 1
ATOM 1955 C CA . TYR A 1 252 ? -7.057 6.423 16.072 1.00 94.50 252 TYR A CA 1
ATOM 1956 C C . TYR A 1 252 ? -7.782 5.108 16.360 1.00 94.50 252 TYR A C 1
ATOM 1958 O O . TYR A 1 252 ? -7.797 4.631 17.491 1.00 94.50 252 TYR A O 1
ATOM 1966 N N . ILE A 1 253 ? -8.332 4.488 15.314 1.00 96.44 253 ILE A N 1
ATOM 1967 C CA . ILE A 1 253 ? -8.902 3.135 15.389 1.00 96.44 253 ILE A CA 1
ATOM 1968 C C . ILE A 1 253 ? -7.785 2.106 15.193 1.00 96.44 253 ILE A C 1
ATOM 1970 O O . ILE A 1 253 ? -7.672 1.152 15.957 1.00 96.44 253 ILE A O 1
ATOM 1974 N N . ALA A 1 254 ? -6.961 2.310 14.163 1.00 95.94 254 ALA A N 1
ATOM 1975 C CA . ALA A 1 254 ? -5.741 1.556 13.897 1.00 95.94 254 ALA A CA 1
ATOM 1976 C C . ALA A 1 254 ? -4.830 2.368 12.964 1.00 95.94 254 ALA A C 1
ATOM 1978 O O . ALA A 1 254 ? -5.311 3.109 12.103 1.00 95.94 254 ALA A O 1
ATOM 1979 N N . THR A 1 255 ? -3.517 2.207 13.095 1.00 95.12 255 THR A N 1
ATOM 1980 C CA . THR A 1 255 ? -2.532 2.856 12.219 1.00 95.12 255 THR A CA 1
ATOM 1981 C C . THR A 1 255 ? -1.309 1.970 12.047 1.00 95.12 255 THR A C 1
ATOM 1983 O O . THR A 1 255 ? -0.974 1.202 12.951 1.00 95.12 255 THR A O 1
ATOM 1986 N N . LYS A 1 256 ? -0.633 2.118 10.910 1.00 93.19 256 LYS A N 1
ATOM 1987 C CA . LYS A 1 256 ? 0.731 1.649 10.692 1.00 93.19 256 LYS A CA 1
ATOM 1988 C C . LYS A 1 256 ? 1.588 2.849 10.323 1.00 93.19 256 LYS A C 1
ATOM 1990 O O . LYS A 1 256 ? 1.341 3.497 9.305 1.00 93.19 256 LYS A O 1
ATOM 1995 N N . GLY A 1 257 ? 2.551 3.131 11.193 1.00 91.62 257 GLY A N 1
ATOM 1996 C CA . GLY A 1 257 ? 3.387 4.321 11.118 1.00 91.62 257 GLY A CA 1
ATOM 1997 C C . GLY A 1 257 ? 2.676 5.606 11.550 1.00 91.62 257 GLY A C 1
ATOM 1998 O O . GLY A 1 257 ? 1.490 5.631 11.921 1.00 91.62 257 GLY A O 1
ATOM 1999 N N . VAL A 1 258 ? 3.446 6.682 11.505 1.00 89.00 258 VAL A N 1
ATOM 2000 C CA . VAL A 1 258 ? 3.111 8.053 11.869 1.00 89.00 258 VAL A CA 1
ATOM 2001 C C . VAL A 1 258 ? 3.106 8.899 10.600 1.00 89.00 258 VAL A C 1
ATOM 2003 O O . VAL A 1 258 ? 4.010 8.831 9.775 1.00 89.00 258 VAL A O 1
ATOM 2006 N N . TYR A 1 259 ? 2.050 9.693 10.432 1.00 87.38 259 TYR A N 1
ATOM 2007 C CA . TYR A 1 259 ? 1.873 10.557 9.262 1.00 87.38 259 TYR A CA 1
ATOM 2008 C C . TYR A 1 259 ? 3.032 11.548 9.099 1.00 87.38 259 TYR A C 1
ATOM 2010 O O . TYR A 1 259 ? 3.404 12.178 10.092 1.00 87.38 259 TYR A O 1
ATOM 2018 N N . ASN A 1 260 ? 3.533 11.725 7.870 1.00 84.56 260 ASN A N 1
ATOM 2019 C CA . ASN A 1 260 ? 4.708 12.549 7.546 1.00 84.56 260 ASN A CA 1
ATOM 2020 C C . ASN A 1 260 ? 6.014 12.064 8.222 1.00 84.56 260 ASN A C 1
ATOM 2022 O O . ASN A 1 260 ? 6.900 12.870 8.517 1.00 84.56 260 ASN A O 1
ATOM 2026 N N . VAL A 1 261 ? 6.114 10.769 8.537 1.00 88.44 261 VAL A N 1
ATOM 2027 C CA . VAL A 1 261 ? 7.309 10.132 9.120 1.00 88.44 261 VAL A CA 1
ATOM 2028 C C . VAL A 1 261 ? 7.548 8.773 8.466 1.00 88.44 261 VAL A C 1
ATOM 2030 O O . VAL A 1 261 ? 8.564 8.573 7.810 1.00 88.44 261 VAL A O 1
ATOM 2033 N N . ASP A 1 262 ? 6.627 7.836 8.677 1.00 89.06 262 ASP A N 1
ATOM 2034 C CA . ASP A 1 262 ? 6.722 6.437 8.241 1.00 89.06 262 ASP A CA 1
ATOM 2035 C C . ASP A 1 262 ? 5.330 5.810 8.047 1.00 89.06 262 ASP A C 1
ATOM 2037 O O . ASP A 1 262 ? 5.156 4.594 8.140 1.00 89.06 262 ASP A O 1
ATOM 2041 N N . CYS A 1 263 ? 4.303 6.641 7.831 1.00 90.19 263 CYS A N 1
ATOM 2042 C CA . CYS A 1 263 ? 2.947 6.156 7.624 1.00 90.19 263 CYS A CA 1
ATOM 2043 C C . CYS A 1 263 ? 2.895 5.240 6.404 1.00 90.19 263 CYS A C 1
ATOM 2045 O O . CYS A 1 263 ? 3.313 5.608 5.314 1.00 90.19 263 CYS A O 1
ATOM 2047 N N . GLU A 1 264 ? 2.261 4.085 6.574 1.00 91.00 264 GLU A N 1
ATOM 2048 C CA . GLU A 1 264 ? 1.799 3.274 5.449 1.00 91.00 264 GLU A CA 1
ATOM 2049 C C . GLU A 1 264 ? 0.282 3.359 5.303 1.00 91.00 264 GLU A C 1
ATOM 2051 O O . GLU A 1 264 ? -0.249 3.413 4.195 1.00 91.00 264 GLU A O 1
ATOM 2056 N N . TRP A 1 265 ? -0.450 3.380 6.418 1.00 93.50 265 TRP A N 1
ATOM 2057 C CA . TRP A 1 265 ? -1.898 3.543 6.401 1.00 93.50 265 TRP A CA 1
ATOM 2058 C C . TRP A 1 265 ? -2.445 4.006 7.745 1.00 93.50 265 TRP A C 1
ATOM 2060 O O . TRP A 1 265 ? -1.898 3.700 8.804 1.00 93.50 265 TRP A O 1
ATOM 2070 N N . GLN A 1 266 ? -3.580 4.710 7.716 1.00 94.56 266 GLN A N 1
ATOM 2071 C CA . GLN A 1 266 ? -4.267 5.170 8.925 1.00 94.56 266 GLN A CA 1
ATOM 2072 C C . GLN A 1 266 ? -5.777 5.036 8.796 1.00 94.56 266 GLN A C 1
ATOM 2074 O O . GLN A 1 266 ? -6.361 5.520 7.824 1.00 94.56 266 GLN A O 1
ATOM 2079 N N . PHE A 1 267 ? -6.406 4.452 9.816 1.00 97.19 267 PHE A N 1
ATOM 2080 C CA . PHE A 1 267 ? -7.850 4.449 10.013 1.00 97.19 267 PHE A CA 1
ATOM 2081 C C . PHE A 1 267 ? -8.186 5.220 11.291 1.00 97.19 267 PHE A C 1
ATOM 2083 O O . PHE A 1 267 ? -7.916 4.762 12.405 1.00 97.19 267 PHE A O 1
ATOM 2090 N N . ARG A 1 268 ? -8.718 6.430 11.133 1.00 96.00 268 ARG A N 1
ATOM 2091 C CA . ARG A 1 268 ? -8.861 7.393 12.232 1.00 96.00 268 ARG A CA 1
ATOM 2092 C C . ARG A 1 268 ? -9.922 8.438 11.934 1.00 96.00 268 ARG A C 1
ATOM 2094 O O . ARG A 1 268 ? -10.334 8.594 10.786 1.00 96.00 268 ARG A O 1
ATOM 2101 N N . THR A 1 269 ? -10.293 9.209 12.941 1.00 96.38 269 THR A N 1
ATOM 2102 C CA . THR A 1 269 ? -10.961 10.495 12.751 1.00 96.38 269 THR A CA 1
ATOM 2103 C C . THR A 1 269 ? -9.962 11.659 12.712 1.00 96.38 269 THR A C 1
ATOM 2105 O O . THR A 1 269 ? -8.797 11.528 13.119 1.00 96.38 269 THR A O 1
ATOM 2108 N N . HIS A 1 270 ? -10.392 12.803 12.179 1.00 93.62 270 HIS A N 1
ATOM 2109 C CA . HIS A 1 270 ? -9.604 14.039 12.129 1.00 93.62 270 HIS A CA 1
ATOM 2110 C C . HIS A 1 270 ? -10.117 15.092 13.132 1.00 93.62 270 HIS A C 1
ATOM 2112 O O . HIS A 1 270 ? -10.932 14.791 13.996 1.00 93.62 270 HIS A O 1
ATOM 2118 N N . ASP A 1 271 ? -9.589 16.312 13.051 1.00 94.75 271 ASP A N 1
ATOM 2119 C CA . ASP A 1 271 ? -9.938 17.472 13.893 1.00 94.75 271 ASP A CA 1
ATOM 2120 C C . ASP A 1 271 ? -11.396 17.931 13.737 1.00 94.75 271 ASP A C 1
ATOM 2122 O O . ASP A 1 271 ? -11.888 18.707 14.547 1.00 94.75 271 ASP A O 1
ATOM 2126 N N . ASP A 1 272 ? -12.062 17.502 12.665 1.00 95.88 272 ASP A N 1
ATOM 2127 C CA . ASP A 1 272 ? -13.465 17.782 12.362 1.00 95.88 272 ASP A CA 1
ATOM 2128 C C . ASP A 1 272 ? -14.379 16.571 12.626 1.00 95.88 272 ASP A C 1
ATOM 2130 O O . ASP A 1 272 ? -15.499 16.512 12.113 1.00 95.88 272 ASP A O 1
ATOM 2134 N N . ASP A 1 273 ? -13.890 15.597 13.401 1.00 97.56 273 ASP A N 1
ATOM 2135 C CA . ASP A 1 273 ? -14.569 14.360 13.808 1.00 97.56 273 ASP A CA 1
ATOM 2136 C C . ASP A 1 273 ? -15.004 13.452 12.653 1.00 97.56 273 ASP A C 1
ATOM 2138 O O . ASP A 1 273 ? -15.788 12.514 12.837 1.00 97.56 273 ASP A O 1
ATOM 2142 N N . LYS A 1 274 ? -14.518 13.706 11.437 1.00 97.50 274 LYS A N 1
ATOM 2143 C CA . LYS A 1 274 ? -14.839 12.887 10.268 1.00 97.50 274 LYS A CA 1
ATOM 2144 C C . LYS A 1 274 ? -13.940 11.677 10.209 1.00 97.50 274 LYS A C 1
ATOM 2146 O O . LYS A 1 274 ? -12.771 11.744 10.575 1.00 97.50 274 LYS A O 1
ATOM 2151 N N . LEU A 1 275 ? -14.485 10.570 9.714 1.00 98.00 275 LEU A N 1
ATOM 2152 C CA . LEU A 1 275 ? -13.793 9.289 9.612 1.00 98.00 275 LEU A CA 1
ATOM 2153 C C . LEU A 1 275 ? -13.027 9.180 8.293 1.00 98.00 275 LEU A C 1
ATOM 2155 O O . LEU A 1 275 ? -13.609 9.344 7.221 1.00 98.00 275 LEU A O 1
ATOM 2159 N N . HIS A 1 276 ? -11.742 8.851 8.375 1.00 97.00 276 HIS A N 1
ATOM 2160 C CA . HIS A 1 276 ? -10.824 8.734 7.249 1.00 97.00 276 HIS A CA 1
ATOM 2161 C C . HIS A 1 276 ? -10.153 7.364 7.250 1.00 97.00 276 HIS A C 1
ATOM 2163 O O . HIS A 1 276 ? -9.710 6.878 8.292 1.00 97.00 276 HIS A O 1
ATOM 2169 N N . PHE A 1 277 ? -10.000 6.786 6.060 1.00 97.31 277 PHE A N 1
ATOM 2170 C CA . PHE A 1 277 ? -9.051 5.706 5.828 1.00 97.31 277 PHE A CA 1
ATOM 2171 C C . PHE A 1 277 ? -8.154 6.066 4.648 1.00 97.31 277 PHE A C 1
ATOM 2173 O O . PHE A 1 277 ? -8.649 6.397 3.564 1.00 97.31 277 PHE A O 1
ATOM 2180 N N . ARG A 1 278 ? -6.841 6.040 4.883 1.00 93.00 278 ARG A N 1
ATOM 2181 C CA . ARG A 1 278 ? -5.821 6.447 3.914 1.00 93.00 278 ARG A CA 1
ATOM 2182 C C . ARG A 1 278 ? -4.644 5.484 3.883 1.00 93.00 278 ARG A C 1
ATOM 2184 O O . ARG A 1 278 ? -4.290 4.930 4.920 1.00 93.00 278 ARG A O 1
ATOM 2191 N N . LEU A 1 279 ? -4.056 5.339 2.703 1.00 92.44 279 LEU A N 1
ATOM 2192 C CA . LEU A 1 279 ? -2.771 4.703 2.433 1.00 92.44 279 LEU A CA 1
ATOM 2193 C C . LEU A 1 279 ? -1.772 5.814 2.114 1.00 92.44 279 LEU A C 1
ATOM 2195 O O . LEU A 1 279 ? -2.040 6.625 1.229 1.00 92.44 279 LEU A O 1
ATOM 2199 N N . CYS A 1 280 ? -0.675 5.862 2.847 1.00 88.50 280 CYS A N 1
ATOM 2200 C CA . CYS A 1 280 ? 0.389 6.847 2.708 1.00 88.50 280 CYS A CA 1
ATOM 2201 C C . CYS A 1 280 ? 1.517 6.233 1.862 1.00 88.50 280 CYS A C 1
ATOM 2203 O O . CYS A 1 280 ? 1.795 5.041 2.005 1.00 88.50 280 CYS A O 1
ATOM 2205 N N . ASP A 1 281 ? 2.148 7.016 0.985 1.00 78.88 281 ASP A N 1
ATOM 2206 C CA . ASP A 1 281 ? 3.404 6.605 0.330 1.00 78.88 281 ASP A CA 1
ATOM 2207 C C . ASP A 1 281 ? 4.620 7.440 0.767 1.00 78.88 281 ASP A C 1
ATOM 2209 O O . ASP A 1 281 ? 5.747 7.083 0.435 1.00 78.88 281 ASP A O 1
ATOM 2213 N N . GLU A 1 282 ? 4.387 8.507 1.541 1.00 78.50 282 GLU A N 1
ATOM 2214 C CA . GLU A 1 282 ? 5.393 9.383 2.168 1.00 78.50 282 GLU A CA 1
ATOM 2215 C C . GLU A 1 282 ? 6.430 9.970 1.184 1.00 78.50 282 GLU A C 1
ATOM 2217 O O . GLU A 1 282 ? 7.477 10.473 1.586 1.00 78.50 282 GLU A O 1
ATOM 2222 N N . SER A 1 283 ? 6.134 9.966 -0.120 1.00 74.00 283 SER A N 1
ATOM 2223 C CA . SER A 1 283 ? 7.007 10.524 -1.155 1.00 74.00 283 SER A CA 1
ATOM 2224 C C . SER A 1 283 ? 7.144 12.054 -1.089 1.00 74.00 283 SER A C 1
ATOM 2226 O O . SER A 1 283 ? 8.201 12.584 -1.433 1.00 74.00 283 SER A O 1
ATOM 2228 N N . VAL A 1 284 ? 6.103 12.770 -0.645 1.00 74.12 284 VAL A N 1
ATOM 2229 C CA . VAL A 1 284 ? 6.060 14.233 -0.418 1.00 74.12 284 VAL A CA 1
ATOM 2230 C C . VAL A 1 284 ? 5.038 14.595 0.676 1.00 74.12 284 VAL A C 1
ATOM 2232 O O . VAL A 1 284 ? 4.290 13.748 1.146 1.00 74.12 284 VAL A O 1
ATOM 2235 N N . ASP A 1 285 ? 4.916 15.861 1.079 1.00 74.75 285 ASP A N 1
ATOM 2236 C CA . ASP A 1 285 ? 3.818 16.256 1.976 1.00 74.75 285 ASP A CA 1
ATOM 2237 C C . ASP A 1 285 ? 2.441 15.957 1.345 1.00 74.75 285 ASP A C 1
ATOM 2239 O O . ASP A 1 285 ? 2.199 16.264 0.177 1.00 74.75 285 ASP A O 1
ATOM 2243 N N . ASN A 1 286 ? 1.517 15.394 2.134 1.00 73.00 286 ASN A N 1
ATOM 2244 C CA . ASN A 1 286 ? 0.146 15.053 1.721 1.00 73.00 286 ASN A CA 1
ATOM 2245 C C . ASN A 1 286 ? 0.035 14.033 0.568 1.00 73.00 286 ASN A C 1
ATOM 2247 O O . ASN A 1 286 ? -0.955 14.023 -0.158 1.00 73.00 286 ASN A O 1
ATOM 2251 N N . CYS A 1 287 ? 1.000 13.124 0.421 1.00 77.62 287 CYS A N 1
ATOM 2252 C CA . CYS A 1 287 ? 0.934 12.032 -0.555 1.00 77.62 287 CYS A CA 1
ATOM 2253 C C . CYS A 1 287 ? 0.187 10.800 -0.005 1.00 77.62 287 CYS A C 1
ATOM 2255 O O . CYS A 1 287 ? 0.741 9.867 0.583 1.00 77.62 287 CYS A O 1
ATOM 2257 N N . TYR A 1 288 ? -1.134 10.792 -0.170 1.00 88.19 288 TYR A N 1
ATOM 2258 C CA . TYR A 1 288 ? -1.925 9.631 0.222 1.00 88.19 288 TYR A CA 1
ATOM 2259 C C . TYR A 1 288 ? -3.116 9.359 -0.688 1.00 88.19 288 TYR A C 1
ATOM 2261 O O . TYR A 1 288 ? -3.751 10.249 -1.250 1.00 88.19 288 TYR A O 1
ATOM 2269 N N . LEU A 1 289 ? -3.473 8.081 -0.760 1.00 91.25 289 LEU A N 1
ATOM 2270 C CA . LEU A 1 289 ? -4.705 7.598 -1.358 1.00 91.25 289 LEU A CA 1
ATOM 2271 C C . LEU A 1 289 ? -5.728 7.368 -0.249 1.00 91.25 289 LEU A C 1
ATOM 2273 O O . LEU A 1 289 ? -5.494 6.551 0.637 1.00 91.25 289 LEU A O 1
ATOM 2277 N N . GLY A 1 290 ? -6.879 8.041 -0.270 1.00 94.44 290 GLY A N 1
ATOM 2278 C CA . GLY A 1 290 ? -7.843 7.871 0.818 1.00 94.44 290 GLY A CA 1
ATOM 2279 C C . GLY A 1 290 ? -9.286 8.210 0.489 1.00 94.44 290 GLY A C 1
ATOM 2280 O O . GLY A 1 290 ? -9.605 8.919 -0.469 1.00 94.44 290 GLY A O 1
ATOM 2281 N N . ARG A 1 291 ? -10.177 7.714 1.344 1.00 97.31 291 ARG A N 1
ATOM 2282 C CA . ARG A 1 291 ? -11.602 8.059 1.375 1.00 97.31 291 ARG A CA 1
ATOM 2283 C C . ARG A 1 291 ? -11.965 8.584 2.755 1.00 97.31 291 ARG A C 1
ATOM 2285 O O . ARG A 1 291 ? -11.302 8.269 3.745 1.00 97.31 291 ARG A O 1
ATOM 2292 N N . LYS A 1 292 ? -13.041 9.360 2.811 1.00 97.12 292 LYS A N 1
ATOM 2293 C CA . LYS A 1 292 ? -13.651 9.809 4.058 1.00 97.12 292 LYS A CA 1
ATOM 2294 C C . LYS A 1 292 ? -15.161 9.627 4.035 1.00 97.12 292 LYS A C 1
ATOM 2296 O O . LYS A 1 292 ? -15.778 9.577 2.969 1.00 97.12 292 LYS A O 1
ATOM 2301 N N . TYR A 1 293 ? -15.732 9.556 5.228 1.00 97.81 293 TYR A N 1
ATOM 2302 C CA . TYR A 1 293 ? -17.144 9.824 5.454 1.00 97.81 293 TYR A CA 1
ATOM 2303 C C . TYR A 1 293 ? -17.281 11.297 5.841 1.00 97.81 293 TYR A C 1
ATOM 2305 O O . TYR A 1 293 ? -16.828 11.685 6.918 1.00 97.81 293 TYR A O 1
ATOM 2313 N N . ASP A 1 294 ? -17.866 12.129 4.976 1.00 96.75 294 ASP A N 1
ATOM 2314 C CA . ASP A 1 294 ? -17.910 13.586 5.162 1.00 96.75 294 ASP A CA 1
ATOM 2315 C C . ASP A 1 294 ? -18.993 14.050 6.156 1.00 96.75 294 ASP A C 1
ATOM 2317 O O . ASP A 1 294 ? -19.566 15.130 6.039 1.00 96.75 294 ASP A O 1
ATOM 2321 N N . THR A 1 295 ? -19.274 13.226 7.166 1.00 97.56 295 THR A N 1
ATOM 2322 C CA . THR A 1 295 ? -20.185 13.514 8.275 1.00 97.56 295 THR A CA 1
ATOM 2323 C C . THR A 1 295 ? -19.434 13.331 9.588 1.00 97.56 295 THR A C 1
ATOM 2325 O O . THR A 1 295 ? -18.867 12.268 9.839 1.00 97.56 295 THR A O 1
ATOM 2328 N N . ALA A 1 296 ? -19.447 14.367 10.427 1.00 97.94 296 ALA A N 1
ATOM 2329 C CA . ALA A 1 296 ? -18.825 14.337 11.747 1.00 97.94 296 ALA A CA 1
ATOM 2330 C C . ALA A 1 296 ? -19.456 13.252 12.636 1.00 97.94 296 ALA A C 1
ATOM 2332 O O . ALA A 1 296 ? -20.680 13.077 12.657 1.00 97.94 296 ALA A O 1
ATOM 2333 N N . LEU A 1 297 ? -18.621 12.534 13.388 1.00 97.94 297 LEU A N 1
ATOM 2334 C CA . LEU A 1 297 ? -19.048 11.456 14.279 1.00 97.94 297 LEU A CA 1
ATOM 2335 C C . LEU A 1 297 ? -19.335 11.904 15.717 1.00 97.94 297 LEU A C 1
ATOM 2337 O O . LEU A 1 297 ? -19.667 11.052 16.536 1.00 97.94 297 LEU A O 1
ATOM 2341 N N . THR A 1 298 ? -19.308 13.206 16.016 1.00 97.69 298 THR A N 1
ATOM 2342 C CA . THR A 1 298 ? -19.554 13.780 17.355 1.00 97.69 298 THR A CA 1
ATOM 2343 C C . THR A 1 298 ? -20.826 13.228 18.017 1.00 97.69 298 THR A C 1
ATOM 2345 O O . THR A 1 298 ? -20.852 12.897 19.197 1.00 97.69 298 THR A O 1
ATOM 2348 N N . ALA A 1 299 ? -21.904 13.044 17.245 1.00 97.00 299 ALA A N 1
ATOM 2349 C CA . ALA A 1 299 ? -23.174 12.521 17.762 1.00 97.00 299 ALA A CA 1
ATOM 2350 C C . ALA A 1 299 ? -23.123 11.041 18.199 1.00 97.00 299 ALA A C 1
ATOM 2352 O O . ALA A 1 299 ? -24.070 10.553 18.819 1.00 97.00 299 ALA A O 1
ATOM 2353 N N . TYR A 1 300 ? -22.053 10.323 17.857 1.00 96.56 300 TYR A N 1
ATOM 2354 C CA . TYR A 1 300 ? -21.840 8.919 18.194 1.00 96.56 300 TYR A CA 1
ATOM 2355 C C . TYR A 1 300 ? -20.803 8.706 19.305 1.00 96.56 300 TYR A C 1
ATOM 2357 O O . TYR A 1 300 ? -20.489 7.559 19.630 1.00 96.56 300 TYR A O 1
ATOM 2365 N N . GLU A 1 301 ? -20.286 9.772 19.915 1.00 96.50 301 GLU A N 1
ATOM 2366 C CA . GLU A 1 301 ? -19.417 9.652 21.084 1.00 96.50 301 GLU A CA 1
ATOM 2367 C C . GLU A 1 301 ? -20.102 8.875 22.213 1.00 96.50 301 GLU A C 1
ATOM 2369 O O . GLU A 1 301 ? -21.314 8.965 22.439 1.00 96.50 301 GLU A O 1
ATOM 2374 N N . ASN A 1 302 ? -19.302 8.098 22.938 1.00 94.00 302 ASN A N 1
ATOM 2375 C CA . ASN A 1 302 ? -19.708 7.212 24.025 1.00 94.00 302 ASN A CA 1
ATOM 2376 C C . ASN A 1 302 ? -20.660 6.073 23.601 1.00 94.00 302 ASN A C 1
ATOM 2378 O O . ASN A 1 302 ? -21.248 5.393 24.450 1.00 94.00 302 ASN A O 1
ATOM 2382 N N . GLN A 1 303 ? -20.792 5.812 22.295 1.00 94.50 303 GLN A N 1
ATOM 2383 C CA . GLN A 1 303 ? -21.575 4.706 21.743 1.00 94.50 303 GLN A CA 1
ATOM 2384 C C . GLN A 1 303 ? -20.663 3.645 21.126 1.00 94.50 303 GLN A C 1
ATOM 2386 O O . GLN A 1 303 ? -19.600 3.940 20.585 1.00 94.50 303 GLN A O 1
ATOM 2391 N N . TRP A 1 304 ? -21.094 2.385 21.200 1.00 93.00 304 TRP A N 1
ATOM 2392 C CA . TRP A 1 304 ? -20.418 1.301 20.495 1.00 93.00 304 TRP A CA 1
ATOM 2393 C C . TRP A 1 304 ? -20.712 1.382 19.000 1.00 93.00 304 TRP A C 1
ATOM 2395 O O . TRP A 1 304 ? -21.870 1.333 18.585 1.00 93.00 304 TRP A O 1
ATOM 2405 N N . LEU A 1 305 ? -19.649 1.452 18.207 1.00 95.12 305 LEU A N 1
ATOM 2406 C CA . LEU A 1 305 ? -19.681 1.490 16.753 1.00 95.12 305 LEU A CA 1
ATOM 2407 C C . LEU A 1 305 ? -18.844 0.346 16.188 1.00 95.12 305 LEU A C 1
ATOM 2409 O O . LEU A 1 305 ? -17.789 -0.002 16.726 1.00 95.12 305 LEU A O 1
ATOM 2413 N N . HIS A 1 306 ? -19.306 -0.219 15.076 1.00 95.50 306 HIS A N 1
ATOM 2414 C CA . HIS A 1 306 ? -18.525 -1.147 14.269 1.00 95.50 306 HIS A CA 1
ATOM 2415 C C . HIS A 1 306 ? -17.942 -0.410 13.070 1.00 95.50 306 HIS A C 1
ATOM 2417 O O . HIS A 1 306 ? -18.676 0.029 12.184 1.00 95.50 306 HIS A O 1
ATOM 2423 N N . PHE A 1 307 ? -16.621 -0.280 13.060 1.00 98.06 307 PHE A N 1
ATOM 2424 C CA . PHE A 1 307 ? -15.856 0.355 12.000 1.00 98.06 307 PHE A CA 1
ATOM 2425 C C . PHE A 1 307 ? -15.229 -0.710 11.110 1.00 98.06 307 PHE A C 1
ATOM 2427 O O . PHE A 1 307 ? -14.576 -1.628 11.612 1.00 98.06 307 PHE A O 1
ATOM 2434 N N . VAL A 1 308 ? -15.382 -0.569 9.795 1.00 98.38 308 VAL A N 1
ATOM 2435 C CA . VAL A 1 308 ? -14.673 -1.398 8.816 1.00 98.38 308 VAL A CA 1
ATOM 2436 C C . VAL A 1 308 ? -14.089 -0.517 7.726 1.00 98.38 308 VAL A C 1
ATOM 2438 O O . VAL A 1 308 ? -14.772 0.354 7.195 1.00 98.38 308 VAL A O 1
ATOM 2441 N N . ALA A 1 309 ? -12.845 -0.778 7.356 1.00 97.94 309 ALA A N 1
ATOM 2442 C CA . ALA A 1 309 ? -12.213 -0.198 6.183 1.00 97.94 309 ALA A CA 1
ATOM 2443 C C . ALA A 1 309 ? -11.674 -1.319 5.294 1.00 97.94 309 ALA A C 1
ATOM 2445 O O . ALA A 1 309 ? -11.127 -2.298 5.803 1.00 97.94 309 ALA A O 1
ATOM 2446 N N . THR A 1 310 ? -11.834 -1.196 3.978 1.00 96.81 310 THR A N 1
ATOM 2447 C CA . THR A 1 310 ? -11.332 -2.183 3.012 1.00 96.81 310 THR A CA 1
ATOM 2448 C C . THR A 1 310 ? -10.533 -1.487 1.925 1.00 96.81 310 THR A C 1
ATOM 2450 O O . THR A 1 310 ? -10.985 -0.466 1.404 1.00 96.81 310 THR A O 1
ATOM 2453 N N . TYR A 1 311 ? -9.412 -2.079 1.531 1.00 94.25 311 TYR A N 1
ATOM 2454 C CA . TYR A 1 311 ? -8.629 -1.683 0.367 1.00 94.25 311 TYR A CA 1
ATOM 2455 C C . TYR A 1 311 ? -8.469 -2.878 -0.569 1.00 94.25 311 TYR A C 1
ATOM 2457 O O . TYR A 1 311 ? -8.026 -3.947 -0.150 1.00 94.25 311 TYR A O 1
ATOM 2465 N N . ASN A 1 312 ? -8.825 -2.703 -1.843 1.00 90.44 312 ASN A N 1
ATOM 2466 C CA . ASN A 1 312 ? -8.769 -3.791 -2.821 1.00 90.44 312 ASN A CA 1
ATOM 2467 C C . ASN A 1 312 ? -7.404 -3.924 -3.529 1.00 90.44 312 ASN A C 1
ATOM 2469 O O . ASN A 1 312 ? -7.240 -4.839 -4.336 1.00 90.44 312 ASN A O 1
ATOM 2473 N N . GLY A 1 313 ? -6.445 -3.023 -3.284 1.00 87.19 313 GLY A N 1
ATOM 2474 C CA . GLY A 1 313 ? -5.143 -3.037 -3.956 1.00 87.19 313 GLY A CA 1
ATOM 2475 C C . GLY A 1 313 ? -4.973 -2.077 -5.146 1.00 87.19 313 GLY A C 1
ATOM 2476 O O . GLY A 1 313 ? -3.917 -2.055 -5.770 1.00 87.19 313 GLY A O 1
ATOM 2477 N N . GLY A 1 314 ? -5.998 -1.329 -5.545 1.00 84.31 314 GLY A N 1
ATOM 2478 C CA . GLY A 1 314 ? -5.888 -0.431 -6.699 1.00 84.31 314 GLY A CA 1
ATOM 2479 C C . GLY A 1 314 ? -5.198 0.907 -6.394 1.00 84.31 314 GLY A C 1
ATOM 2480 O O . GLY A 1 314 ? -4.699 1.137 -5.292 1.00 84.31 314 GLY A O 1
ATOM 2481 N N . THR A 1 315 ? -5.127 1.785 -7.393 1.00 83.56 315 THR A N 1
ATOM 2482 C CA . THR A 1 315 ? -4.475 3.109 -7.313 1.00 83.56 315 THR A CA 1
ATOM 2483 C C . THR A 1 315 ? -5.477 4.264 -7.276 1.00 83.56 315 THR A C 1
ATOM 2485 O O . THR A 1 315 ? -5.082 5.426 -7.231 1.00 83.56 315 THR A O 1
ATOM 2488 N N . SER A 1 316 ? -6.781 3.973 -7.293 1.00 87.38 316 SER A N 1
ATOM 2489 C CA . SER A 1 316 ? -7.839 4.974 -7.193 1.00 87.38 316 SER A CA 1
ATOM 2490 C C . SER A 1 316 ? -8.362 5.059 -5.765 1.00 87.38 316 SER A C 1
ATOM 2492 O O . SER A 1 316 ? -8.497 4.051 -5.078 1.00 87.38 316 SER A O 1
ATOM 2494 N N . SER A 1 317 ? -8.770 6.248 -5.314 1.00 91.25 317 SER A N 1
ATOM 2495 C CA . SER A 1 317 ? -9.441 6.378 -4.013 1.00 91.25 317 SER A CA 1
ATOM 2496 C C . SER A 1 317 ? -10.732 5.552 -3.966 1.00 91.25 317 SER A C 1
ATOM 2498 O O . SER A 1 317 ? -11.151 5.109 -2.902 1.00 91.25 317 SER A O 1
ATOM 2500 N N . ASN A 1 318 ? -11.333 5.250 -5.121 1.00 91.88 318 ASN A N 1
ATOM 2501 C CA . ASN A 1 318 ? -12.497 4.374 -5.227 1.00 91.88 318 ASN A CA 1
ATOM 2502 C C . ASN A 1 318 ? -12.220 2.910 -4.853 1.00 91.88 318 ASN A C 1
ATOM 2504 O O . ASN A 1 318 ? -13.177 2.170 -4.618 1.00 91.88 318 ASN A O 1
ATOM 2508 N N . ASP A 1 319 ? -10.956 2.500 -4.772 1.00 92.19 319 ASP A N 1
ATOM 2509 C CA . ASP A 1 319 ? -10.530 1.167 -4.333 1.00 92.19 319 ASP A CA 1
ATOM 2510 C C . ASP A 1 319 ? -10.549 1.000 -2.810 1.00 92.19 319 ASP A C 1
ATOM 2512 O O . ASP A 1 319 ? -10.333 -0.101 -2.291 1.00 92.19 319 ASP A O 1
ATOM 2516 N N . ILE A 1 320 ? -10.846 2.091 -2.104 1.00 96.31 320 ILE A N 1
ATOM 2517 C CA . ILE A 1 320 ? -11.069 2.143 -0.670 1.00 96.31 320 ILE A CA 1
ATOM 2518 C C . ILE A 1 320 ? -12.576 2.234 -0.386 1.00 96.31 320 ILE A C 1
ATOM 2520 O O . ILE A 1 320 ? -13.325 2.923 -1.087 1.00 96.31 320 ILE A O 1
ATOM 2524 N N . LYS A 1 321 ? -13.025 1.534 0.660 1.00 97.94 321 LYS A N 1
ATOM 2525 C CA . LYS A 1 321 ? -14.390 1.619 1.203 1.00 97.94 321 LYS A CA 1
ATOM 2526 C C . LYS A 1 321 ? -14.349 1.748 2.717 1.00 97.94 321 LYS A C 1
ATOM 2528 O O . LYS A 1 321 ? -13.486 1.146 3.358 1.00 97.94 321 LYS A O 1
ATOM 2533 N N . ILE A 1 322 ? -15.302 2.491 3.274 1.00 98.62 322 ILE A N 1
ATOM 2534 C CA . ILE A 1 322 ? -15.481 2.645 4.721 1.00 98.62 322 ILE A CA 1
ATOM 2535 C C . ILE A 1 322 ? -16.917 2.272 5.069 1.00 98.62 322 ILE A C 1
ATOM 2537 O O . ILE A 1 322 ? -17.862 2.761 4.449 1.00 98.62 322 ILE A O 1
ATOM 2541 N N . TYR A 1 323 ? -17.080 1.429 6.084 1.00 98.62 323 TYR A N 1
ATOM 2542 C CA . TYR A 1 323 ? -18.370 1.011 6.607 1.00 98.62 323 TYR A CA 1
ATOM 2543 C C . TYR A 1 323 ? -18.486 1.365 8.087 1.00 98.62 323 TYR A C 1
ATOM 2545 O O . TYR A 1 323 ? -17.549 1.178 8.866 1.00 98.62 323 TYR A O 1
ATOM 2553 N N . LEU A 1 324 ? -19.673 1.831 8.467 1.00 98.00 324 LEU A N 1
ATOM 2554 C CA . LEU A 1 324 ? -20.066 2.115 9.840 1.00 98.00 324 LEU A CA 1
ATOM 2555 C C . LEU A 1 324 ? -21.340 1.327 10.146 1.00 98.00 324 LEU A C 1
ATOM 2557 O O . LEU A 1 324 ? -22.340 1.457 9.438 1.00 98.00 324 LEU A O 1
ATOM 2561 N N . ASN A 1 325 ? -21.301 0.487 11.181 1.00 96.19 325 ASN A N 1
ATOM 2562 C CA . ASN A 1 325 ? -22.412 -0.381 11.587 1.00 96.19 325 ASN A CA 1
ATOM 2563 C C . ASN A 1 325 ? -22.980 -1.212 10.418 1.00 96.19 325 ASN A C 1
ATOM 2565 O O . ASN A 1 325 ? -24.191 -1.328 10.238 1.00 96.19 325 ASN A O 1
ATOM 2569 N N . GLY A 1 326 ? -22.085 -1.760 9.588 1.00 95.44 326 GLY A N 1
ATOM 2570 C CA . GLY A 1 326 ? -22.431 -2.605 8.440 1.00 95.44 326 GLY A CA 1
ATOM 2571 C C . GLY A 1 326 ? -22.931 -1.865 7.193 1.00 95.44 326 GLY A C 1
ATOM 2572 O O . GLY A 1 326 ? -23.186 -2.510 6.178 1.00 95.44 326 GLY A O 1
ATOM 2573 N N . LYS A 1 327 ? -23.052 -0.531 7.218 1.00 97.50 327 LYS A N 1
ATOM 2574 C CA . LYS A 1 327 ? -23.426 0.283 6.052 1.00 97.50 327 LYS A CA 1
ATOM 2575 C C . LYS A 1 327 ? -22.194 0.967 5.467 1.00 97.50 327 LYS A C 1
ATOM 2577 O O . LYS A 1 327 ? -21.437 1.570 6.217 1.00 97.50 327 LYS A O 1
ATOM 2582 N N . GLN A 1 328 ? -22.020 0.929 4.145 1.00 98.31 328 GLN A N 1
ATOM 2583 C CA . GLN A 1 328 ? -20.993 1.733 3.476 1.00 98.31 328 GLN A CA 1
ATOM 2584 C C . GLN A 1 328 ? -21.330 3.226 3.619 1.00 98.31 328 GLN A C 1
ATOM 2586 O O . GLN A 1 328 ? -22.452 3.637 3.309 1.00 98.31 328 GLN A O 1
ATOM 2591 N N . VAL A 1 329 ? -20.379 4.018 4.110 1.00 98.38 329 VAL A N 1
ATOM 2592 C CA . VAL A 1 329 ? -20.566 5.441 4.431 1.00 98.38 329 VAL A CA 1
ATOM 2593 C C . VAL A 1 329 ? -19.580 6.368 3.730 1.00 98.38 329 VAL A C 1
ATOM 2595 O O . VAL A 1 329 ? -19.837 7.563 3.696 1.00 98.38 329 VAL A O 1
ATOM 2598 N N . ASP A 1 330 ? -18.480 5.867 3.155 1.00 97.44 330 ASP A N 1
ATOM 2599 C CA . ASP A 1 330 ? -17.566 6.740 2.416 1.00 97.44 330 ASP A CA 1
ATOM 2600 C C . ASP A 1 330 ? -18.283 7.442 1.254 1.00 97.44 330 ASP A C 1
ATOM 2602 O O . ASP A 1 330 ? -18.886 6.797 0.395 1.00 97.44 330 ASP A O 1
ATOM 2606 N N . ASP A 1 331 ? -18.176 8.766 1.193 1.00 96.38 331 ASP A N 1
ATOM 2607 C CA . ASP A 1 331 ? -18.862 9.603 0.203 1.00 96.38 331 ASP A CA 1
ATOM 2608 C C . ASP A 1 331 ? -17.893 10.507 -0.571 1.00 96.38 331 ASP A C 1
ATOM 2610 O O . ASP A 1 331 ? -18.144 10.825 -1.732 1.00 96.38 331 ASP A O 1
ATOM 2614 N N . SER A 1 332 ? -16.717 10.792 -0.013 1.00 94.38 332 SER A N 1
ATOM 2615 C CA . SER A 1 332 ? -15.761 11.751 -0.565 1.00 94.38 332 SER A CA 1
ATOM 2616 C C . SER A 1 332 ? -14.335 11.201 -0.554 1.00 94.38 332 SER A C 1
ATOM 2618 O O . SER A 1 332 ? -13.984 10.336 0.252 1.00 94.38 332 SER A O 1
ATOM 2620 N N . ALA A 1 333 ? -13.486 11.682 -1.466 1.00 90.88 333 ALA A N 1
ATOM 2621 C CA . ALA A 1 333 ? -12.050 11.450 -1.335 1.00 90.88 333 ALA A CA 1
ATOM 2622 C C . ALA A 1 333 ? -11.554 12.111 -0.038 1.00 90.88 333 ALA A C 1
ATOM 2624 O O . ALA A 1 333 ? -12.002 13.208 0.313 1.00 90.88 333 ALA A O 1
ATOM 2625 N N . ALA A 1 334 ? -10.651 11.446 0.682 1.00 81.56 334 ALA A N 1
ATOM 2626 C CA . ALA A 1 334 ? -9.849 12.144 1.677 1.00 81.56 334 ALA A CA 1
ATOM 2627 C C . ALA A 1 334 ? -8.906 13.058 0.882 1.00 81.56 334 ALA A C 1
ATOM 2629 O O . ALA A 1 334 ? -8.270 12.593 -0.059 1.00 81.56 334 ALA A O 1
ATOM 2630 N N . SER A 1 335 ? -8.934 14.357 1.160 1.00 66.81 335 SER A N 1
ATOM 2631 C CA . SER A 1 335 ? -8.267 15.384 0.350 1.00 66.81 335 SER A CA 1
ATOM 2632 C C . SER A 1 335 ? -6.767 15.132 0.208 1.00 66.81 335 SER A C 1
ATOM 2634 O O . SER A 1 335 ? -6.118 14.975 1.228 1.00 66.81 335 SER A O 1
ATOM 2636 N N . LEU A 1 336 ? -6.232 15.185 -1.013 1.00 49.78 336 LEU A N 1
ATOM 2637 C CA . LEU A 1 336 ? -4.837 15.586 -1.242 1.00 49.78 336 LEU A CA 1
ATOM 2638 C C . LEU A 1 336 ? -4.664 17.077 -0.919 1.00 49.78 336 LEU A C 1
ATOM 2640 O O . LEU A 1 336 ? -5.641 17.828 -1.172 1.00 49.78 336 LEU A O 1
#

Solvent-accessible surface area (backbone atoms only — not comparable to full-atom values): 18627 Å² total; per-residue (Å²): 132,84,77,71,78,70,86,76,82,68,75,79,96,52,88,83,44,64,70,33,81,46,47,70,82,13,60,54,77,85,48,46,34,41,35,69,41,78,66,67,61,42,26,37,50,34,80,69,50,42,84,41,69,47,101,85,67,49,43,40,82,44,62,84,86,78,76,41,49,74,48,61,76,91,54,74,84,79,39,58,46,50,70,67,40,40,40,58,25,53,33,80,44,64,85,62,64,48,58,44,68,50,48,77,48,60,78,88,66,98,65,69,38,45,32,57,14,31,90,82,33,42,82,87,46,92,46,76,79,49,30,22,45,24,46,40,32,83,68,16,67,65,45,34,38,36,64,21,10,67,85,70,42,77,29,79,47,56,64,74,41,41,32,36,41,37,38,29,38,55,32,62,84,38,59,27,43,30,47,37,31,65,96,69,65,74,39,79,76,48,81,54,71,75,67,42,76,48,75,46,76,46,62,32,86,48,41,67,56,46,38,32,46,29,62,54,57,62,75,38,44,28,24,34,13,31,44,33,43,43,37,24,44,38,43,54,52,70,50,76,46,79,45,66,39,79,57,37,62,57,33,74,79,48,68,40,61,44,83,95,78,60,26,47,32,42,35,29,28,36,89,70,20,25,42,36,42,36,38,36,72,65,82,49,92,70,41,51,50,17,25,16,25,91,54,60,41,62,91,50,45,72,35,83,43,39,42,34,41,38,36,69,55,66,92,50,42,82,35,43,48,35,26,52,70,88,39,81,50,52,76,41,70,38,79,105

Sequence (336 aa):
MKEFAEPIINKPVDDSLLLWLLGRGSRREGTLLADLSKKGHHGTLVNSPAWKNTPLGHNVLDFDGNNQYVEIPDHPDFTPGGNDLVVNGDFAHWTDDDPDDWRISGESDDDPEISEVDVGQGHGGTNVTGGYCNLYTSDGSTISMNIKATGGGVLNLVIGQRYRISIKIDTITAGFLQIFDYPVEHIPVTKLDTAKIYTFTFVATKTNPEFYVQNFAGPNLCDITIDYVSITPVKPFSISAWVNMHDATRFYIATKGVYNVDCEWQFRTHDDDKLHFRLCDESVDNCYLGRKYDTALTAYENQWLHFVATYNGGTSSNDIKIYLNGKQVDDSAASL

InterPro domains:
  IPR008979 Galactose-binding-like domain superfamily [SSF49785] (80-234)
  IPR013320 Concanavalin A-like lectin/glucanase domain superfamily [SSF49899] (14-85)
  IPR013320 Concanavalin A-like lectin/glucanase domain superfamily [SSF49899] (215-333)

Organism: NCBI:txid412755

Mean predicted aligned error: 8.53 Å

Foldseek 3Di:
DDDPPDPPPDDDPDLLDQFDFFFPVQDDPDQWGATPSPNGQIWGWPPDFDWDADPSRGTDTHDPPPTTDIDGDDDQSPFQWADWFFDLQQLQDDPDQDRPLKDKDFADDPQGQKGAAAFPDWGPHDDRRHSKIKHKDAFQTKIKIWTDGDPSHFQFDDAQFKKKKKWFWRDWPDFFKFKAWPPPRQWPGDGDDDGDIDMDMGGDHDGGTTIMIMTDDHRHITITMIRGITMITGHKDKDKDWDQAQDLAFAFPDFDDDALPGGQWTFGHHRQSKTKTWGAPNPDHPRIQIFIQPDHCRVRHRHIKMWMWIAPRDDHSVSIWIDINNHTRTDGTPDD

Radius of gyration: 25.05 Å; Cα contacts (8 Å, |Δi|>4): 800; chains: 1; bounding box: 62×38×73 Å

Secondary structure (DSSP, 8-state):
---------PPPS-TT------HHHHB-STTEE---SSS---EEEES-PEEEE-TTS-EEEE--SSS-EEE----TTS-SB----BSSTT---BSSSSBTT-EEE---SSS-SEEEE-TT--TT-S-TTS-EEEEEESS----EEE--BTTTB---PPTT-EEEEEEEEEEEEE--EEEEEETTT-S------SS-EEEEEEE-SSSS-EEEEEE-SSSS-EEEEEEEEEEEEB--EEEEEEEE-S--TT-EEEEES-TTTT-SEEEEE-TTS-EEEEEE--SSTT-EEEEEE-S--GGGTTSEEEEEEEE-S-SSGGGEEEEETTEE---EEPP-

Nearest PDB structures (foldseek):
  3afg-assembly1_A  TM=5.049E-01  e=2.720E-02  Thermococcus kodakarensis
  7tl6-assembly2_B  TM=4.864E-01  e=1.753E-01  Mus musculus
  2bgp-assembly1_A  TM=4.396E-01  e=8.662E-02  Cellvibrio japonicus
  5iku-assembly1_A  TM=2.724E-01  e=2.144E-01  Hathewaya histolytica
  5f7u-assembly1_A  TM=3.712E-01  e=1.454E+00  Listeria monocytogenes EGD-e

pLDDT: mean 85.28, std 11.62, range [40.28, 98.62]